Protein AF-A0A3B8SV48-F1 (afdb_monomer_lite)

Foldseek 3Di:
DDDDDDDDDDDDVVVVVVVVVVVVVVVVVCVVVVPPVCVVVVVVVVVVVVVVVVVVVLVVQADDPVQQLCLQQAFKWWKWKWKAWLVRDTQAIWTKTWDDDDPDIDIDTDGDDDDDDDPPDDPPPDDDDCLVVDSVSVCVQCVVFAFDWDDDSFKIKTWTFGADPNFTKIWIWIDGRYHTAKIWIDTNTIIIIMGIDPRD

Secondary structure (DSSP, 8-state):
------------HHHHHHHHHHHHHHHHHHHHHHS-HHHHHHHHHHHHHHHHHHHHHHHTTS--HHHHHHHHHHS-EEEEEEEEETT--EEEEEEEEEEEETTEEEEEEEPPS------TT--TT----GGGG-HHHHHHHTTTPPPEEEE-SS-EEEEEEEEETTEEEEEEEEE-SSSEEEEEEEESSEEEEEEEE---

pLDDT: mean 70.57, std 17.5, range [36.75, 96.25]

Sequence (200 aa):
MKILNDKKEKSSPKKFLIVYGIIILIALVFIVVIIPDDVFLLRYNKSAKILDNINKEKEKDFASYDDQKKALLNNNYDYEYVLLDSMGTVSYTYDCEGTKKGDLETGTCTKPSSFSYTESSKDSSFKISTKYLDVREIFELIKEEEPEITTHQSSREYLYKTKIDDLDSDITIYTDKDNITRIDISNAYMTYILKYSNIS

Structure (mmCIF, N/CA/C/O backbone):
data_AF-A0A3B8SV48-F1
#
_entry.id   AF-A0A3B8SV48-F1
#
loop_
_atom_site.group_PDB
_atom_site.id
_atom_site.type_symbol
_atom_site.label_atom_id
_atom_site.label_alt_id
_atom_site.label_comp_id
_atom_site.label_asym_id
_atom_site.label_entity_id
_atom_site.label_seq_id
_atom_site.pdbx_PDB_ins_code
_atom_site.Cartn_x
_atom_site.Cartn_y
_atom_site.Cartn_z
_atom_site.occupancy
_atom_site.B_iso_or_equiv
_atom_site.auth_seq_id
_atom_site.auth_comp_id
_atom_site.auth_asym_id
_atom_site.auth_atom_id
_atom_site.pdbx_PDB_model_num
ATOM 1 N N . MET A 1 1 ? -12.530 54.482 96.917 1.00 46.69 1 MET A N 1
ATOM 2 C CA . MET A 1 1 ? -12.641 55.310 95.697 1.00 46.69 1 MET A CA 1
ATOM 3 C C . MET A 1 1 ? -11.350 55.160 94.898 1.00 46.69 1 MET A C 1
ATOM 5 O O . MET A 1 1 ? -10.320 55.652 95.336 1.00 46.69 1 MET A O 1
ATOM 9 N N . LYS A 1 2 ? -11.365 54.402 93.795 1.00 38.28 2 LYS A N 1
ATOM 10 C CA . LYS A 1 2 ? -10.300 54.397 92.780 1.00 38.28 2 LYS A CA 1
ATOM 11 C C . LYS A 1 2 ? -10.936 54.022 91.445 1.00 38.28 2 LYS A C 1
ATOM 13 O O . LYS A 1 2 ? -11.442 52.919 91.279 1.00 38.28 2 LYS A O 1
ATOM 18 N N . ILE A 1 3 ? -10.975 55.015 90.569 1.00 47.12 3 ILE A N 1
ATOM 19 C CA . ILE A 1 3 ? -11.440 54.954 89.187 1.00 47.12 3 ILE A CA 1
ATOM 20 C C . ILE A 1 3 ? -10.342 54.241 88.393 1.00 47.12 3 ILE A C 1
ATOM 22 O O . ILE A 1 3 ? -9.182 54.648 88.474 1.00 47.12 3 ILE A O 1
ATOM 26 N N . LEU A 1 4 ? -10.684 53.189 87.652 1.00 44.50 4 LEU A N 1
ATOM 27 C CA . LEU A 1 4 ? -9.778 52.570 86.688 1.00 44.50 4 LEU A CA 1
ATOM 28 C C . LEU A 1 4 ? -10.313 52.823 85.283 1.00 44.50 4 LEU A C 1
ATOM 30 O O . LEU A 1 4 ? -11.356 52.318 84.884 1.00 44.50 4 LEU A O 1
ATOM 34 N N . ASN A 1 5 ? -9.568 53.692 84.601 1.00 45.62 5 ASN A N 1
ATOM 35 C CA . ASN A 1 5 ? -9.680 54.067 83.202 1.00 45.62 5 ASN A CA 1
ATOM 36 C C . ASN A 1 5 ? -9.670 52.843 82.286 1.00 45.62 5 ASN A C 1
ATOM 38 O O . ASN A 1 5 ? -8.695 52.091 82.265 1.00 45.62 5 ASN A O 1
ATOM 42 N N . ASP A 1 6 ? -10.692 52.748 81.445 1.00 45.72 6 ASP A N 1
ATOM 43 C CA . ASP A 1 6 ? -10.737 51.813 80.331 1.00 45.72 6 ASP A CA 1
ATOM 44 C C . ASP A 1 6 ? -9.988 52.421 79.131 1.00 45.72 6 ASP A 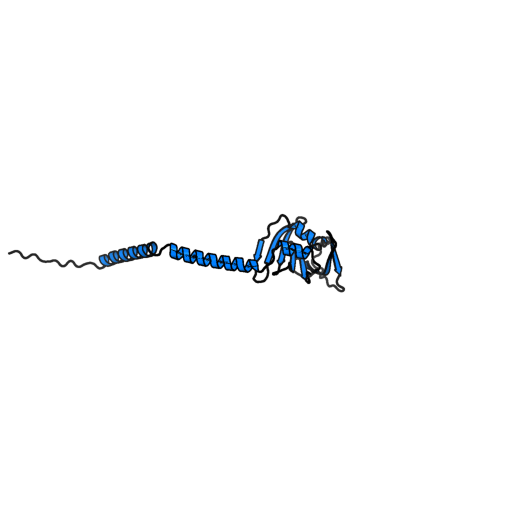C 1
ATOM 46 O O . ASP A 1 6 ? -10.429 53.390 78.501 1.00 45.72 6 ASP A O 1
ATOM 50 N N . LYS A 1 7 ? -8.795 51.895 78.836 1.00 43.84 7 LYS A N 1
ATOM 51 C CA . LYS A 1 7 ? -8.041 52.231 77.621 1.00 43.84 7 LYS A CA 1
ATOM 52 C C . LYS A 1 7 ? -8.641 51.445 76.454 1.00 43.84 7 LYS A C 1
ATOM 54 O O . LYS A 1 7 ? -8.353 50.265 76.292 1.00 43.84 7 LYS A O 1
ATOM 59 N N . LYS A 1 8 ? -9.408 52.117 75.589 1.00 47.84 8 LYS A N 1
ATOM 60 C CA . LYS A 1 8 ? -9.788 51.576 74.273 1.00 47.84 8 LYS A CA 1
ATOM 61 C C . LYS A 1 8 ? -8.538 51.343 73.420 1.00 47.84 8 LYS A C 1
ATOM 63 O O . LYS A 1 8 ? -7.906 52.288 72.948 1.00 47.84 8 LYS A O 1
ATOM 68 N N . GLU A 1 9 ? -8.202 50.076 73.216 1.00 51.34 9 GLU A N 1
ATOM 69 C CA . GLU A 1 9 ? -7.110 49.638 72.356 1.00 51.34 9 GLU A CA 1
ATOM 70 C C . GLU A 1 9 ? -7.505 49.813 70.878 1.00 51.34 9 GLU A C 1
ATOM 72 O O . GLU A 1 9 ? -8.444 49.202 70.365 1.00 51.34 9 GLU A O 1
ATOM 77 N N . LYS A 1 10 ? -6.806 50.717 70.187 1.00 49.75 10 LYS A N 1
ATOM 78 C CA . LYS A 1 10 ? -6.993 51.017 68.763 1.00 49.75 10 LYS A CA 1
ATOM 79 C C . LYS A 1 10 ? -6.451 49.836 67.944 1.00 49.75 10 LYS A C 1
ATOM 81 O O . LYS A 1 10 ? -5.244 49.717 67.742 1.00 49.75 10 LYS A O 1
ATOM 86 N N . SER A 1 11 ? -7.335 48.943 67.499 1.00 52.81 11 SER A N 1
ATOM 87 C CA . SER A 1 11 ? -6.969 47.800 66.653 1.00 52.81 11 SER A CA 1
ATOM 88 C C . SER A 1 11 ? -6.396 48.271 65.306 1.00 52.81 11 SER A C 1
ATOM 90 O O . SER A 1 11 ? -7.027 49.032 64.576 1.00 52.81 11 SER A O 1
ATOM 92 N N . SER A 1 12 ? -5.166 47.847 65.002 1.00 56.75 12 SER A N 1
ATOM 93 C CA . SER A 1 12 ? -4.405 48.232 63.806 1.00 56.75 12 SER A CA 1
ATOM 94 C C . SER A 1 12 ? -4.875 47.456 62.560 1.00 56.75 12 SER A C 1
ATOM 96 O O . SER A 1 12 ? -4.966 46.226 62.622 1.00 56.75 12 SER A O 1
ATOM 98 N N . PRO A 1 13 ? -5.090 48.117 61.403 1.00 59.97 13 PRO A N 1
ATOM 99 C CA . PRO A 1 13 ? -5.620 47.506 60.173 1.00 59.97 13 PRO A CA 1
ATOM 100 C C . PRO A 1 13 ? -4.765 46.350 59.625 1.00 59.97 13 PRO A C 1
ATOM 102 O O . PRO A 1 13 ? -5.273 45.477 58.924 1.00 59.97 13 PRO A O 1
ATOM 105 N N . LYS A 1 14 ? -3.479 46.279 60.000 1.00 60.78 14 LYS A N 1
ATOM 106 C CA . LYS A 1 14 ? -2.586 45.169 59.628 1.00 60.78 14 LYS A CA 1
ATOM 107 C C . LYS A 1 14 ? -2.987 43.837 60.270 1.00 60.78 14 LYS A C 1
ATOM 109 O O . LYS A 1 14 ? -2.795 42.795 59.654 1.00 60.78 14 LYS A O 1
ATOM 114 N N . LYS A 1 15 ? -3.570 43.854 61.478 1.00 62.19 15 LYS A N 1
ATOM 115 C CA . LYS A 1 15 ? -4.035 42.629 62.153 1.00 62.19 15 LYS A CA 1
ATOM 116 C C . LYS A 1 15 ? -5.238 42.016 61.430 1.00 62.19 15 LYS A C 1
ATOM 118 O O . LYS A 1 15 ? -5.323 40.798 61.330 1.00 62.19 15 LYS A O 1
ATOM 123 N N . PHE A 1 16 ? -6.116 42.846 60.863 1.00 64.06 16 PHE A N 1
ATOM 124 C CA . PHE A 1 16 ? -7.267 42.370 60.095 1.00 64.06 16 PHE A CA 1
ATOM 125 C C . PHE A 1 16 ? -6.850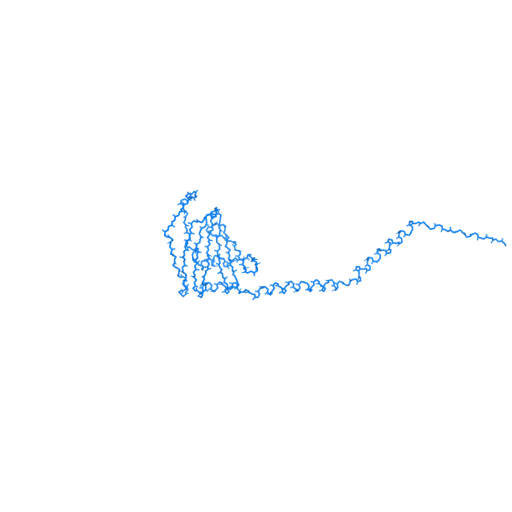 41.717 58.773 1.00 64.06 16 PHE A C 1
ATOM 127 O O . PHE A 1 16 ? -7.345 40.641 58.464 1.00 64.06 16 PHE A O 1
ATOM 134 N N . LEU A 1 17 ? -5.891 42.291 58.038 1.00 72.75 17 LEU A N 1
ATOM 135 C CA . LEU A 1 17 ? -5.387 41.701 56.787 1.00 72.75 17 LEU A CA 1
ATOM 136 C C . LEU A 1 17 ? -4.809 40.292 56.976 1.00 72.75 17 LEU A C 1
ATOM 138 O O . LEU A 1 17 ? -5.075 39.408 56.167 1.00 72.75 17 LEU A O 1
ATOM 142 N N . ILE A 1 18 ? -4.061 40.070 58.060 1.00 76.44 18 ILE A N 1
ATOM 143 C CA . ILE A 1 18 ? -3.476 38.757 58.366 1.00 76.44 18 ILE A CA 1
ATOM 144 C C . ILE A 1 18 ? -4.576 37.740 58.690 1.00 76.44 18 ILE A C 1
ATOM 146 O O . ILE A 1 18 ? -4.556 36.626 58.175 1.00 76.44 18 ILE A O 1
ATOM 150 N N . VAL A 1 19 ? -5.570 38.134 59.492 1.00 81.12 19 VAL A N 1
ATOM 151 C CA . VAL A 1 19 ? -6.693 37.259 59.858 1.00 81.12 19 VAL A CA 1
ATOM 152 C C . VAL A 1 19 ? -7.530 36.894 58.629 1.00 81.12 19 VAL A C 1
ATOM 154 O O . VAL A 1 19 ? -7.822 35.720 58.422 1.00 81.12 19 VAL A O 1
ATOM 157 N N . TYR A 1 20 ? -7.855 37.862 57.768 1.00 79.56 20 TYR A N 1
ATOM 158 C CA . TYR A 1 20 ? -8.585 37.591 56.526 1.00 79.56 20 TYR A CA 1
ATOM 159 C C . TYR A 1 20 ? -7.780 36.731 55.545 1.00 79.56 20 TYR A C 1
ATOM 161 O O . TYR A 1 20 ? -8.351 35.842 54.919 1.00 79.56 20 TYR A O 1
ATOM 169 N N . GLY A 1 21 ? -6.461 36.930 55.453 1.00 81.25 21 GLY A N 1
ATOM 170 C CA . GLY A 1 21 ? -5.587 36.080 54.642 1.00 81.25 21 GLY A CA 1
ATOM 171 C C . GLY A 1 21 ? -5.606 34.619 55.095 1.00 81.25 21 GLY A C 1
ATOM 172 O O . GLY A 1 21 ? -5.723 33.720 54.265 1.00 81.25 21 GLY A O 1
ATOM 173 N N . ILE A 1 22 ? -5.579 34.379 56.410 1.00 84.69 22 ILE A N 1
ATOM 174 C CA . ILE A 1 22 ? -5.681 33.028 56.981 1.00 84.69 22 ILE A CA 1
ATOM 175 C C . ILE A 1 22 ? -7.056 32.411 56.688 1.00 84.69 22 ILE A C 1
ATOM 177 O O . ILE A 1 22 ? -7.131 31.247 56.304 1.00 84.69 22 ILE A O 1
ATOM 181 N N . ILE A 1 23 ? -8.142 33.181 56.805 1.00 86.06 23 ILE A N 1
ATOM 182 C CA . ILE A 1 23 ? -9.500 32.692 56.510 1.00 86.06 23 ILE A CA 1
ATOM 183 C C . ILE A 1 23 ? -9.640 32.292 55.033 1.00 86.06 23 ILE A C 1
ATOM 185 O O . ILE A 1 23 ? -10.183 31.228 54.741 1.00 86.06 23 ILE A O 1
ATOM 189 N N . ILE A 1 24 ? -9.120 33.101 54.105 1.00 85.62 24 ILE A N 1
ATOM 190 C CA . ILE A 1 24 ? -9.149 32.798 52.664 1.00 85.62 24 ILE A CA 1
ATOM 191 C C . ILE A 1 24 ? -8.330 31.541 52.356 1.00 85.62 24 ILE A C 1
ATOM 193 O O . ILE A 1 24 ? -8.778 30.692 51.588 1.00 85.62 24 ILE A O 1
ATOM 197 N N . LEU A 1 25 ? -7.159 31.390 52.982 1.00 84.44 25 LEU A N 1
ATOM 198 C CA . LEU A 1 25 ? -6.321 30.202 52.824 1.00 84.44 25 LEU A CA 1
ATOM 199 C C . LEU A 1 25 ? -7.056 28.935 53.287 1.00 84.44 25 LEU A C 1
ATOM 201 O O . LEU A 1 25 ? -7.077 27.939 52.569 1.00 84.44 25 LEU A O 1
ATOM 205 N N . ILE A 1 26 ? -7.703 28.984 54.455 1.00 85.62 26 ILE A N 1
ATOM 206 C CA . ILE A 1 26 ? -8.482 27.857 54.986 1.00 85.62 26 ILE A CA 1
ATOM 207 C C . ILE A 1 26 ? -9.655 27.532 54.056 1.00 85.62 26 ILE A C 1
ATOM 209 O O . ILE A 1 26 ? -9.882 26.363 53.758 1.00 85.62 26 ILE A O 1
ATOM 213 N N . ALA A 1 27 ? -10.364 28.544 53.548 1.00 84.19 27 ALA A N 1
ATOM 214 C CA . ALA A 1 27 ? -11.463 28.343 52.606 1.00 84.19 27 ALA A CA 1
ATOM 215 C C . ALA A 1 27 ? -10.996 27.682 51.297 1.00 84.19 27 ALA A C 1
ATOM 217 O O . ALA A 1 27 ? -11.663 26.777 50.804 1.00 84.19 27 ALA A O 1
ATOM 218 N N . LEU A 1 28 ? -9.837 28.076 50.759 1.00 82.06 28 LEU A N 1
ATOM 219 C CA . LEU A 1 28 ? -9.258 27.463 49.559 1.00 82.06 28 LEU A CA 1
ATOM 220 C C . LEU A 1 28 ? -8.876 25.997 49.786 1.00 82.06 28 LEU A C 1
ATOM 222 O O . LEU A 1 28 ? -9.209 25.153 48.958 1.00 82.06 28 LEU A O 1
ATOM 226 N N . VAL A 1 29 ? -8.240 25.679 50.919 1.00 80.00 29 VAL A N 1
ATOM 227 C CA . VAL A 1 29 ? -7.928 24.287 51.287 1.00 80.00 29 VAL A CA 1
ATOM 228 C C . VAL A 1 29 ? -9.215 23.472 51.428 1.00 80.00 29 VAL A C 1
ATOM 230 O O . VAL A 1 29 ? -9.288 22.350 50.939 1.00 80.00 29 VAL A O 1
ATOM 233 N N . PHE A 1 30 ? -10.260 24.050 52.021 1.00 78.19 30 PHE A N 1
ATOM 234 C CA . PHE A 1 30 ? -11.557 23.394 52.164 1.00 78.19 30 PHE A CA 1
ATOM 235 C C . PHE A 1 30 ? -12.218 23.120 50.806 1.00 78.19 30 PHE A C 1
ATOM 237 O O . PHE A 1 30 ? -12.749 22.037 50.606 1.00 78.19 30 PHE A O 1
ATOM 244 N N . ILE A 1 31 ? -12.140 24.047 49.844 1.00 75.44 31 ILE A N 1
ATOM 245 C CA . ILE A 1 31 ? -12.663 23.845 48.481 1.00 75.44 31 ILE A CA 1
ATOM 246 C C . ILE A 1 31 ? -11.928 22.699 47.773 1.00 75.44 31 ILE A C 1
ATOM 248 O O . ILE A 1 31 ? -12.576 21.852 47.166 1.00 75.44 31 ILE A O 1
ATOM 252 N N . VAL A 1 32 ? -10.597 22.645 47.877 1.00 70.94 32 VAL A N 1
ATOM 253 C CA . VAL A 1 32 ? -9.790 21.584 47.248 1.00 70.94 32 VAL A CA 1
ATOM 254 C C . VAL A 1 32 ? -10.056 20.215 47.882 1.00 70.94 32 VAL A C 1
ATOM 256 O O . VAL A 1 32 ? -10.072 19.221 47.172 1.00 70.94 32 VAL A O 1
ATOM 259 N N . VAL A 1 33 ? -10.296 20.156 49.196 1.00 67.31 33 VAL A N 1
ATOM 260 C CA . VAL A 1 33 ? -10.522 18.891 49.920 1.00 67.31 33 VAL A CA 1
ATOM 261 C C . VAL A 1 33 ? -11.982 18.417 49.851 1.00 67.31 33 VAL A C 1
ATOM 263 O O . VAL A 1 33 ? -12.234 17.217 49.921 1.00 67.31 33 VAL A O 1
ATOM 266 N N . ILE A 1 34 ? -12.957 19.328 49.735 1.00 64.88 34 ILE A N 1
ATOM 267 C CA . ILE A 1 34 ? -14.392 18.985 49.743 1.00 64.88 34 ILE A CA 1
ATOM 268 C C . ILE A 1 34 ? -14.972 18.761 48.359 1.00 64.88 34 ILE A C 1
ATOM 270 O O . ILE A 1 34 ? -15.958 18.031 48.255 1.00 64.88 34 ILE A O 1
ATOM 274 N N . ILE A 1 35 ? -14.406 19.345 47.298 1.00 62.50 35 ILE A N 1
ATOM 275 C CA . ILE A 1 35 ? -14.763 18.894 45.953 1.00 62.50 35 ILE A CA 1
ATOM 276 C C . ILE A 1 35 ? -14.271 17.448 45.864 1.00 62.50 35 ILE A C 1
ATOM 278 O O . ILE A 1 35 ? -13.062 17.236 45.860 1.00 62.50 35 ILE A O 1
ATOM 282 N N . PRO A 1 36 ? -15.168 16.446 45.841 1.00 55.69 36 PRO A N 1
ATOM 283 C CA . PRO A 1 36 ? -14.732 15.067 45.881 1.00 55.69 36 PRO A CA 1
ATOM 284 C C . PRO A 1 36 ? -13.972 14.808 44.588 1.00 55.69 36 PRO A C 1
ATOM 286 O O . PRO A 1 36 ? -14.515 15.063 43.505 1.00 55.69 36 PRO A O 1
ATOM 289 N N . ASP A 1 37 ? -12.752 14.284 44.694 1.00 55.31 37 ASP A N 1
ATOM 290 C CA . ASP A 1 37 ? -11.984 13.788 43.548 1.00 55.31 37 ASP A CA 1
ATOM 291 C C . ASP A 1 37 ? -12.855 12.885 42.661 1.00 55.31 37 ASP A C 1
ATOM 293 O O . ASP A 1 37 ? -12.764 12.935 41.436 1.00 55.31 37 ASP A O 1
ATOM 297 N N . ASP A 1 38 ? -13.805 12.165 43.266 1.00 54.94 38 ASP A N 1
ATOM 298 C CA . ASP A 1 38 ? -14.809 11.346 42.592 1.00 54.94 38 ASP A CA 1
ATOM 299 C C . ASP A 1 38 ? -15.613 12.104 41.530 1.00 54.94 38 ASP A C 1
ATOM 301 O O . ASP A 1 38 ? -15.901 11.540 40.482 1.00 54.94 38 ASP A O 1
ATOM 305 N N . VAL A 1 39 ? -15.971 13.376 41.737 1.00 59.66 39 VAL A N 1
ATOM 306 C CA . VAL A 1 39 ? -16.779 14.150 40.774 1.00 59.66 39 VAL A CA 1
ATOM 307 C C . VAL A 1 39 ? -15.949 14.558 39.556 1.00 59.66 39 VAL A C 1
ATOM 309 O O . VAL A 1 39 ? -16.455 14.533 38.429 1.00 59.66 39 VAL A O 1
ATOM 312 N N . PHE A 1 40 ? -14.676 14.904 39.760 1.00 57.03 40 PHE A N 1
ATOM 313 C CA . PHE A 1 40 ? -13.743 15.191 38.669 1.00 57.03 40 PHE A CA 1
ATOM 314 C C . PHE A 1 40 ? -13.338 13.907 37.932 1.00 57.03 40 PHE A C 1
ATOM 316 O O . PHE A 1 40 ? -13.399 13.877 36.703 1.00 57.03 40 PHE A O 1
ATOM 323 N N . LEU A 1 41 ? -13.039 12.824 38.655 1.00 55.66 41 LEU A N 1
ATOM 324 C CA . LEU A 1 41 ? -12.703 11.510 38.099 1.00 55.66 41 LEU A CA 1
ATOM 325 C C . LEU A 1 41 ? -13.882 10.869 37.360 1.00 55.66 41 LEU A C 1
ATOM 327 O O . LEU A 1 41 ? -13.686 10.313 36.284 1.00 55.66 41 LEU A O 1
ATOM 331 N N . LEU A 1 42 ? -15.120 10.984 37.856 1.00 56.75 42 LEU A N 1
ATOM 332 C CA . LEU A 1 42 ? -16.317 10.512 37.146 1.00 56.75 42 LEU A CA 1
ATOM 333 C C . LEU A 1 42 ? -16.542 11.280 35.849 1.00 56.75 42 LEU A C 1
ATOM 335 O O . LEU A 1 42 ? -16.879 10.671 34.835 1.00 56.75 42 LEU A O 1
ATOM 339 N N . ARG A 1 43 ? -16.359 12.606 35.857 1.00 55.91 43 ARG A N 1
ATOM 340 C CA . ARG A 1 43 ? -16.476 13.416 34.636 1.00 55.91 43 ARG A CA 1
ATOM 341 C C . ARG A 1 43 ? -15.364 13.088 33.648 1.00 55.91 43 ARG A C 1
ATOM 343 O O . ARG A 1 43 ? -15.661 12.919 32.471 1.00 55.91 43 ARG A O 1
ATOM 350 N N . TYR A 1 44 ? -14.129 12.928 34.116 1.00 56.69 44 TYR A N 1
ATOM 351 C CA . TYR A 1 44 ? -12.996 12.554 33.274 1.00 56.69 44 TYR A CA 1
ATOM 352 C C . TYR A 1 44 ? -13.174 11.153 32.675 1.00 56.69 44 TYR A C 1
ATOM 354 O O . TYR A 1 44 ? -13.108 10.998 31.461 1.00 56.69 44 TYR A O 1
ATOM 362 N N . ASN A 1 45 ? -13.534 10.155 33.488 1.00 55.91 45 ASN A N 1
ATOM 363 C CA . ASN A 1 45 ? -13.795 8.789 33.028 1.00 55.91 45 ASN A CA 1
ATOM 364 C C . ASN A 1 45 ? -14.996 8.706 32.082 1.00 55.91 45 ASN A C 1
ATOM 366 O O . ASN A 1 45 ? -14.991 7.900 31.155 1.00 55.91 45 ASN A O 1
ATOM 370 N N . LYS A 1 46 ? -16.033 9.526 32.287 1.00 56.50 46 LYS A N 1
ATOM 371 C CA . LYS A 1 46 ? -17.184 9.582 31.380 1.00 56.50 46 LYS A CA 1
ATOM 372 C C . LYS A 1 46 ? -16.798 10.211 30.040 1.00 56.50 46 LYS A C 1
ATOM 374 O O . LYS A 1 46 ? -17.169 9.663 29.010 1.00 56.50 46 LYS A O 1
ATOM 379 N N . SER A 1 47 ? -16.020 11.293 30.041 1.00 57.31 47 SER A N 1
ATOM 380 C CA . SER A 1 47 ? -15.510 11.925 28.817 1.00 57.31 47 SER A CA 1
ATOM 381 C C . SER A 1 47 ? -14.521 11.029 28.064 1.00 57.31 47 SER A C 1
ATOM 383 O O . SER A 1 47 ? -14.629 10.908 26.848 1.00 57.31 47 SER A O 1
ATOM 385 N N . ALA A 1 48 ? -13.622 10.339 28.772 1.00 55.91 48 ALA A N 1
ATOM 386 C CA . ALA A 1 48 ? -12.697 9.369 28.188 1.00 55.91 48 ALA A CA 1
ATOM 387 C C . ALA A 1 48 ? -13.444 8.175 27.573 1.00 55.91 48 ALA A C 1
ATOM 389 O O . ALA A 1 48 ? -13.188 7.819 26.431 1.00 55.91 48 ALA A O 1
ATOM 390 N N . LYS A 1 49 ? -14.458 7.629 28.266 1.00 56.38 49 LYS A N 1
ATOM 391 C CA . LYS A 1 49 ? -15.327 6.574 27.711 1.00 56.38 49 LYS A CA 1
ATOM 392 C C . LYS A 1 49 ? -16.130 7.028 26.492 1.00 56.38 49 LYS A C 1
ATOM 394 O O . LYS A 1 49 ? -16.389 6.214 25.614 1.00 56.38 49 LYS A O 1
ATOM 399 N N . ILE A 1 50 ? -16.553 8.292 26.436 1.00 60.41 50 ILE A N 1
ATOM 400 C CA . ILE A 1 50 ? -17.232 8.847 25.256 1.00 60.41 50 ILE A CA 1
ATOM 401 C C . ILE A 1 50 ? -16.252 8.935 24.081 1.00 60.41 50 ILE A C 1
ATOM 403 O O . ILE A 1 50 ? -16.615 8.542 22.978 1.00 60.41 50 ILE A O 1
ATOM 407 N N . LEU A 1 51 ? -15.014 9.381 24.312 1.00 56.28 51 LEU A N 1
ATOM 408 C CA . LEU A 1 51 ? -13.980 9.454 23.276 1.00 56.28 51 LEU A CA 1
ATOM 409 C C . LEU A 1 51 ? -13.583 8.059 22.758 1.00 56.28 51 LEU A C 1
ATOM 411 O O . LEU A 1 51 ? -13.528 7.851 21.549 1.00 56.28 51 LEU A O 1
ATOM 415 N N . ASP A 1 52 ? -13.407 7.089 23.661 1.00 53.66 52 ASP A N 1
ATOM 416 C CA . ASP A 1 52 ? -13.144 5.686 23.319 1.00 53.66 52 ASP A CA 1
ATOM 417 C C . ASP A 1 52 ? -14.301 5.056 22.541 1.00 53.66 52 ASP A C 1
ATOM 419 O O . ASP A 1 52 ? -14.069 4.321 21.585 1.00 53.66 52 ASP A O 1
ATOM 423 N N . ASN A 1 53 ? -15.551 5.342 22.918 1.00 53.78 53 ASN A N 1
ATOM 424 C CA . ASN A 1 53 ? -16.710 4.845 22.180 1.00 53.78 53 ASN A CA 1
ATOM 425 C C . ASN A 1 53 ? -16.821 5.489 20.795 1.00 53.78 53 ASN A C 1
ATOM 427 O O . ASN A 1 53 ? -17.091 4.768 19.848 1.00 53.78 53 ASN A O 1
ATOM 431 N N . ILE A 1 54 ? -16.556 6.792 20.648 1.00 56.81 54 ILE A N 1
ATOM 432 C CA . ILE A 1 54 ? -16.540 7.463 19.336 1.00 56.81 54 ILE A CA 1
ATOM 433 C C . ILE A 1 54 ? -15.435 6.882 18.440 1.00 56.81 54 ILE A C 1
ATOM 435 O O . ILE A 1 54 ? -15.652 6.686 17.246 1.00 56.81 54 ILE A O 1
ATOM 439 N N . ASN A 1 55 ? -14.262 6.571 18.999 1.00 52.53 55 ASN A N 1
ATOM 440 C CA . ASN A 1 55 ? -13.170 5.954 18.244 1.00 52.53 55 ASN A CA 1
ATOM 441 C C . ASN A 1 55 ? -13.480 4.492 17.870 1.00 52.53 55 ASN A C 1
ATOM 443 O O . ASN A 1 55 ? -13.292 4.114 16.718 1.00 52.53 55 ASN A O 1
ATOM 447 N N . LYS A 1 56 ? -14.057 3.699 18.783 1.00 52.66 56 LYS A N 1
ATOM 448 C CA . LYS A 1 56 ? -14.505 2.320 18.501 1.00 52.66 56 LYS A CA 1
ATOM 449 C C . LYS A 1 56 ? -15.678 2.244 17.526 1.00 52.66 56 LYS A C 1
ATOM 451 O O . LYS A 1 56 ? -15.803 1.279 16.779 1.00 52.66 56 LYS A O 1
ATOM 456 N N . GLU A 1 57 ? -16.566 3.232 17.541 1.00 50.84 57 GLU A N 1
ATOM 457 C CA . GLU A 1 57 ? -17.698 3.309 16.617 1.00 50.84 57 GLU A CA 1
ATOM 458 C C . GLU A 1 57 ? -17.228 3.692 15.205 1.00 50.84 57 GLU A C 1
ATOM 460 O O . GLU A 1 57 ? -17.727 3.131 14.237 1.00 50.84 57 GLU A O 1
ATOM 465 N N . LYS A 1 58 ? -16.182 4.524 15.077 1.00 51.44 58 LYS A N 1
ATOM 466 C CA . LYS A 1 58 ? -15.489 4.757 13.795 1.00 51.44 58 LYS A CA 1
ATOM 467 C C . LYS A 1 58 ? -14.713 3.539 13.292 1.00 51.44 58 LYS A C 1
ATOM 469 O O . LYS A 1 58 ? -14.613 3.351 12.085 1.00 51.44 58 LYS A O 1
ATOM 474 N N . GLU A 1 59 ? -14.166 2.709 14.179 1.00 53.22 59 GLU A N 1
ATOM 475 C CA . GLU A 1 59 ? -13.498 1.468 13.770 1.00 53.22 59 GLU A CA 1
ATOM 476 C C . GLU A 1 59 ? -14.458 0.431 13.180 1.00 53.22 59 GLU A C 1
ATOM 478 O O . GLU A 1 59 ? -14.058 -0.290 12.269 1.00 53.22 59 GLU A O 1
ATOM 483 N N . LYS A 1 60 ? -15.714 0.387 13.651 1.00 55.50 60 LYS A N 1
ATOM 484 C CA . LYS A 1 60 ? -16.745 -0.562 13.190 1.00 55.50 60 LYS A CA 1
ATOM 485 C C . LYS A 1 60 ? -17.171 -0.395 11.730 1.00 55.50 60 LYS A C 1
ATOM 487 O O . LYS A 1 60 ? -17.754 -1.322 11.180 1.00 55.50 60 LYS A O 1
ATOM 492 N N . ASP A 1 61 ? -16.913 0.766 11.140 1.00 69.88 61 ASP A N 1
ATOM 493 C CA . ASP A 1 61 ? -17.371 1.126 9.794 1.00 69.88 61 ASP A CA 1
ATOM 494 C C . ASP A 1 61 ? -16.418 0.677 8.676 1.00 69.88 61 ASP A C 1
ATOM 496 O O . ASP A 1 61 ? -16.730 0.871 7.503 1.00 69.88 61 ASP A O 1
ATOM 500 N N . PHE A 1 62 ? -15.262 0.110 9.025 1.00 81.62 62 PHE A N 1
ATOM 501 C CA . PHE A 1 62 ? -14.267 -0.363 8.068 1.00 81.62 62 PHE A CA 1
ATOM 502 C C . PHE A 1 62 ? -14.062 -1.867 8.226 1.00 81.62 62 PHE A C 1
ATOM 504 O O . PHE A 1 62 ? -13.930 -2.370 9.347 1.00 81.62 62 PHE A O 1
ATOM 511 N N . ALA A 1 63 ? -13.951 -2.568 7.101 1.00 87.25 63 ALA A N 1
ATOM 512 C CA . ALA A 1 63 ? -13.477 -3.939 7.058 1.00 87.25 63 ALA A CA 1
ATOM 513 C C . ALA A 1 63 ? -12.094 -4.067 7.724 1.00 87.25 63 ALA A C 1
ATOM 515 O O . ALA A 1 63 ? -11.326 -3.103 7.844 1.00 87.25 63 ALA A O 1
ATOM 516 N N . SER A 1 64 ? -11.773 -5.276 8.189 1.00 90.25 64 SER A N 1
ATOM 517 C CA . SER A 1 64 ? -10.435 -5.537 8.707 1.00 90.25 64 SER A CA 1
ATOM 518 C C . SER A 1 64 ? -9.422 -5.448 7.565 1.00 90.25 64 SER A C 1
ATOM 520 O O . SER A 1 64 ? -9.705 -5.842 6.434 1.00 90.25 64 SER A O 1
ATOM 522 N N . TYR A 1 65 ? -8.225 -4.949 7.857 1.00 90.12 65 TYR A N 1
ATOM 523 C CA . TYR A 1 65 ? -7.191 -4.787 6.839 1.00 90.12 65 TYR A CA 1
ATOM 524 C C . TYR A 1 65 ? -6.789 -6.121 6.184 1.00 90.12 65 TYR A C 1
ATOM 526 O O . TYR A 1 65 ? -6.560 -6.183 4.979 1.00 90.12 65 TYR A O 1
ATOM 534 N N . ASP A 1 66 ? -6.789 -7.217 6.947 1.00 89.88 66 ASP A N 1
ATOM 535 C CA . ASP A 1 66 ? -6.542 -8.558 6.407 1.00 89.88 66 ASP A CA 1
ATOM 536 C C . ASP A 1 66 ? -7.651 -9.028 5.460 1.00 89.88 66 ASP A C 1
ATOM 538 O O . ASP A 1 66 ? -7.370 -9.712 4.473 1.00 89.88 66 ASP A O 1
ATOM 542 N N . ASP A 1 67 ? -8.907 -8.665 5.724 1.00 90.25 67 ASP A N 1
ATOM 543 C CA . ASP A 1 67 ? -10.010 -8.976 4.813 1.00 90.25 67 ASP A CA 1
ATOM 544 C C . ASP A 1 67 ? -9.912 -8.144 3.533 1.00 90.25 67 ASP A C 1
ATOM 546 O O . ASP A 1 67 ? -10.118 -8.683 2.448 1.00 90.25 67 ASP A O 1
ATOM 550 N N . GLN A 1 68 ? -9.496 -6.879 3.631 1.00 91.00 68 GLN A N 1
ATOM 551 C CA . GLN A 1 68 ? -9.246 -6.020 2.470 1.00 91.00 68 GLN A CA 1
ATOM 552 C C . GLN A 1 68 ? -8.085 -6.544 1.606 1.00 91.00 68 GLN A C 1
ATOM 554 O O . GLN A 1 68 ? -8.208 -6.593 0.381 1.00 91.00 68 GLN A O 1
ATOM 559 N N . LYS A 1 69 ? -6.989 -7.023 2.220 1.00 89.81 69 LYS A N 1
ATOM 560 C CA . LYS A 1 69 ? -5.903 -7.721 1.502 1.00 89.81 69 LYS A CA 1
ATOM 561 C C . LYS A 1 69 ? -6.421 -8.949 0.767 1.00 89.81 69 LYS A C 1
ATOM 563 O O . LYS A 1 69 ? -6.124 -9.144 -0.407 1.00 89.81 69 LYS A O 1
ATOM 568 N N . LYS A 1 70 ? -7.199 -9.792 1.454 1.00 86.38 70 LYS A N 1
ATOM 569 C CA . LYS A 1 70 ? -7.781 -10.996 0.849 1.00 86.38 70 LYS A CA 1
ATOM 570 C C . LYS A 1 70 ? -8.722 -10.647 -0.292 1.00 86.38 70 LYS A C 1
ATOM 572 O O . LYS A 1 70 ? -8.681 -11.349 -1.291 1.00 86.38 70 LYS A O 1
ATOM 577 N N . ALA A 1 71 ? -9.551 -9.613 -0.152 1.00 86.19 71 ALA A N 1
ATOM 578 C CA . ALA A 1 71 ? -10.444 -9.158 -1.211 1.00 86.19 71 ALA A CA 1
ATOM 579 C C . ALA A 1 71 ? -9.636 -8.786 -2.456 1.00 86.19 71 ALA A C 1
ATOM 581 O O . ALA A 1 71 ? -9.857 -9.379 -3.506 1.00 86.19 71 ALA A O 1
ATOM 582 N N . LEU A 1 72 ? -8.617 -7.932 -2.312 1.00 85.69 72 LEU A N 1
ATOM 583 C CA . LEU A 1 72 ? -7.745 -7.559 -3.426 1.00 85.69 72 LEU A CA 1
ATOM 584 C C . LEU A 1 72 ? -7.063 -8.781 -4.067 1.00 85.69 72 LEU A C 1
ATOM 586 O O . LEU A 1 72 ? -7.032 -8.896 -5.280 1.00 85.69 72 LEU A O 1
ATOM 590 N N . LEU A 1 73 ? -6.586 -9.743 -3.271 1.00 81.50 73 LEU A N 1
ATOM 591 C CA . LEU A 1 73 ? -5.925 -10.952 -3.782 1.00 81.50 73 LEU A CA 1
ATOM 592 C C . LEU A 1 73 ? -6.871 -12.010 -4.375 1.00 81.50 73 LEU A C 1
ATOM 594 O O . LEU A 1 73 ? -6.401 -12.928 -5.055 1.00 81.50 73 LEU A O 1
ATOM 598 N N . ASN A 1 74 ? -8.168 -11.963 -4.054 1.00 72.50 74 ASN A N 1
ATOM 599 C CA . ASN A 1 74 ? -9.150 -12.994 -4.412 1.00 72.50 74 ASN A CA 1
ATOM 600 C C . ASN A 1 74 ? -10.113 -12.581 -5.523 1.00 72.50 74 ASN A C 1
ATOM 602 O O . ASN A 1 74 ? -10.688 -13.471 -6.153 1.00 72.50 74 ASN A O 1
ATOM 606 N N . ASN A 1 75 ? -10.269 -11.282 -5.735 1.00 71.69 75 ASN A N 1
ATOM 607 C CA . ASN A 1 75 ? -11.243 -10.697 -6.641 1.00 71.69 75 ASN A CA 1
ATOM 608 C C . ASN A 1 75 ? -10.619 -10.351 -7.994 1.00 71.69 75 ASN A C 1
ATOM 610 O O . ASN A 1 75 ? -9.399 -10.388 -8.166 1.00 71.69 75 ASN A O 1
ATOM 614 N N . ASN A 1 76 ? -11.472 -10.015 -8.957 1.00 71.12 76 ASN A N 1
ATOM 615 C CA . ASN A 1 76 ? -11.022 -9.355 -10.178 1.00 71.12 76 ASN A CA 1
ATOM 616 C C . ASN A 1 76 ? -10.949 -7.852 -9.924 1.00 71.12 76 ASN A C 1
ATOM 618 O O . ASN A 1 76 ? -11.786 -7.306 -9.203 1.00 71.12 76 ASN A O 1
ATOM 622 N N . TYR A 1 77 ? -9.953 -7.192 -10.505 1.00 75.69 77 TYR A N 1
ATOM 623 C CA . TYR A 1 77 ? -9.759 -5.757 -10.349 1.00 75.69 77 TYR A CA 1
ATOM 624 C C . TYR A 1 77 ? -9.067 -5.163 -11.566 1.00 75.69 77 TYR A C 1
ATOM 626 O O . TYR A 1 77 ? -8.229 -5.796 -12.215 1.00 75.69 77 TYR A O 1
ATOM 634 N N . ASP A 1 78 ? -9.384 -3.899 -11.799 1.00 77.44 78 ASP A N 1
ATOM 635 C CA . ASP A 1 78 ? -8.683 -3.056 -12.752 1.00 77.44 78 ASP A CA 1
ATOM 636 C C . ASP A 1 78 ? -7.728 -2.165 -11.965 1.00 77.44 78 ASP A C 1
ATOM 638 O O . ASP A 1 78 ? -8.081 -1.667 -10.888 1.00 77.44 78 ASP A O 1
ATOM 642 N N . TYR A 1 79 ? -6.525 -1.935 -12.485 1.00 75.19 79 TYR A N 1
ATOM 643 C CA . TYR A 1 79 ? -5.592 -1.018 -11.851 1.00 75.19 79 TYR A CA 1
ATOM 644 C C . TYR A 1 79 ? -4.831 -0.138 -12.837 1.00 75.19 79 TYR A C 1
ATOM 646 O O . TYR A 1 79 ? -4.346 -0.579 -13.877 1.00 75.19 79 TYR A O 1
ATOM 654 N N . GLU A 1 80 ? -4.712 1.134 -12.468 1.00 79.62 80 GLU A N 1
ATOM 655 C CA . GLU A 1 80 ? -3.844 2.104 -13.124 1.00 79.62 80 GLU A CA 1
ATOM 656 C C . GLU A 1 80 ? -2.483 2.069 -12.422 1.00 79.62 80 GLU A C 1
ATOM 658 O O . GLU A 1 80 ? -2.389 2.347 -11.223 1.00 79.62 80 GLU A O 1
ATOM 663 N N . TYR A 1 81 ? -1.420 1.759 -13.158 1.00 77.44 81 TYR A N 1
ATOM 664 C CA . TYR A 1 81 ? -0.052 1.865 -12.657 1.00 77.44 81 TYR A CA 1
ATOM 665 C C . TYR A 1 81 ? 0.586 3.158 -13.156 1.00 77.44 81 TYR A C 1
ATOM 667 O O . TYR A 1 81 ? 0.726 3.359 -14.363 1.00 77.44 81 TYR A O 1
ATOM 675 N N . VAL A 1 82 ? 1.012 4.013 -12.229 1.00 79.50 82 VAL A N 1
ATOM 676 C CA . VAL A 1 82 ? 1.681 5.284 -12.500 1.00 79.50 82 VAL A CA 1
ATOM 677 C C . VAL A 1 82 ? 3.093 5.266 -11.924 1.00 79.50 82 VAL A C 1
ATOM 679 O O . VAL A 1 82 ? 3.283 4.962 -10.753 1.00 79.50 82 VAL A O 1
ATOM 682 N N . LEU A 1 83 ? 4.089 5.632 -12.728 1.00 77.25 83 LEU A N 1
ATOM 683 C CA . LEU A 1 83 ? 5.460 5.853 -12.259 1.00 77.25 83 LEU A CA 1
ATOM 684 C C . LEU A 1 83 ? 5.786 7.344 -12.329 1.00 77.25 83 LEU A C 1
ATOM 686 O O . LEU A 1 83 ? 5.695 7.950 -13.399 1.00 77.25 83 LEU A O 1
ATOM 690 N N . LEU A 1 84 ? 6.174 7.916 -11.196 1.00 78.12 84 LEU A N 1
ATOM 691 C CA . LEU A 1 84 ? 6.622 9.297 -11.043 1.00 78.12 84 LEU A CA 1
ATOM 692 C C . LEU A 1 84 ? 8.137 9.328 -10.849 1.00 78.12 84 LEU A C 1
ATOM 694 O O . LEU A 1 84 ? 8.670 8.507 -10.107 1.00 78.12 84 LEU A O 1
ATOM 698 N N . ASP A 1 85 ? 8.824 10.282 -11.472 1.00 72.88 85 ASP A N 1
ATOM 699 C CA . ASP A 1 85 ? 10.230 10.551 -11.151 1.00 72.88 85 ASP A CA 1
ATOM 700 C C . ASP A 1 85 ? 10.382 11.264 -9.790 1.00 72.88 85 ASP A C 1
ATOM 702 O O . ASP A 1 85 ? 9.398 11.609 -9.131 1.00 72.88 85 ASP A O 1
ATOM 706 N N . SER A 1 86 ? 11.621 11.525 -9.367 1.00 69.56 86 SER A N 1
ATOM 707 C CA . SER A 1 86 ? 11.924 12.232 -8.112 1.00 69.56 86 SER A CA 1
ATOM 708 C C . SER A 1 86 ? 11.378 13.664 -8.045 1.00 69.56 86 SER A C 1
ATOM 710 O O . SER A 1 86 ? 11.325 14.249 -6.965 1.00 69.56 86 SER A O 1
ATOM 712 N N . MET A 1 87 ? 10.967 14.242 -9.178 1.00 70.94 87 MET A N 1
ATOM 713 C CA . MET A 1 87 ? 10.338 15.560 -9.257 1.00 70.94 87 MET A CA 1
ATOM 714 C C . MET A 1 87 ? 8.803 15.481 -9.237 1.00 70.94 87 MET A C 1
ATOM 716 O O . MET A 1 87 ? 8.143 16.519 -9.266 1.00 70.94 87 MET A O 1
ATOM 720 N N . GLY A 1 88 ? 8.225 14.275 -9.178 1.00 63.50 88 GLY A N 1
ATOM 721 C CA . GLY A 1 88 ? 6.782 14.047 -9.231 1.00 63.50 88 GLY A CA 1
ATOM 722 C C . GLY A 1 88 ? 6.194 14.143 -10.641 1.00 63.50 88 GLY A C 1
ATOM 723 O O . GLY A 1 88 ? 4.973 14.207 -10.792 1.00 63.50 88 GLY A O 1
ATOM 724 N N . THR A 1 89 ? 7.030 14.165 -11.682 1.00 70.62 89 THR A N 1
ATOM 725 C CA . THR A 1 89 ? 6.572 14.215 -13.073 1.00 70.62 89 THR A CA 1
ATOM 726 C C . THR A 1 89 ? 6.143 12.820 -13.512 1.00 70.62 89 THR A C 1
ATOM 728 O O . THR A 1 89 ? 6.908 11.855 -13.405 1.00 70.62 89 THR A O 1
ATOM 731 N N . VAL A 1 90 ? 4.911 12.704 -14.022 1.00 62.06 90 VAL A N 1
ATOM 732 C CA . VAL A 1 90 ? 4.373 11.432 -14.520 1.00 62.06 90 VAL A CA 1
ATOM 733 C C . VAL A 1 90 ? 5.225 10.944 -15.680 1.00 62.06 90 VAL A C 1
ATOM 735 O O . VAL A 1 90 ? 5.288 11.573 -16.734 1.00 62.06 90 VAL A O 1
ATOM 738 N N . SER A 1 91 ? 5.871 9.805 -15.473 1.00 62.12 91 SER A N 1
ATOM 739 C CA . SER A 1 91 ? 6.740 9.182 -16.461 1.00 62.12 91 SER A CA 1
ATOM 740 C C . SER A 1 91 ? 6.021 8.069 -17.226 1.00 62.12 91 SER A C 1
ATOM 742 O O . SER A 1 91 ? 6.283 7.891 -18.415 1.00 62.12 91 SER A O 1
ATOM 744 N N . TYR A 1 92 ? 5.098 7.336 -16.588 1.00 64.75 92 TYR A N 1
ATOM 745 C CA . TYR A 1 92 ? 4.368 6.228 -17.218 1.00 64.75 92 TYR A CA 1
ATOM 746 C C . TYR A 1 92 ? 2.986 6.032 -16.594 1.00 64.75 92 TYR A C 1
ATOM 748 O O . TYR A 1 92 ? 2.892 6.079 -15.374 1.00 64.75 92 TYR A O 1
ATOM 756 N N . THR A 1 93 ? 1.971 5.734 -17.411 1.00 66.00 93 THR A N 1
ATOM 757 C CA . THR A 1 93 ? 0.659 5.229 -16.974 1.00 66.00 93 THR A CA 1
ATOM 758 C C . THR A 1 93 ? 0.342 3.958 -17.761 1.00 66.00 93 THR A C 1
ATOM 760 O O . THR A 1 93 ? 0.444 3.970 -18.989 1.00 66.00 93 THR A O 1
ATOM 763 N N . TYR A 1 94 ? 0.008 2.866 -17.080 1.00 65.56 94 TYR A N 1
ATOM 764 C CA . TYR A 1 94 ? -0.453 1.618 -17.690 1.00 65.56 94 TYR A CA 1
ATOM 765 C C . TYR A 1 94 ? -1.841 1.292 -17.154 1.00 65.56 94 TYR A C 1
ATOM 767 O O . TYR A 1 94 ? -2.051 1.365 -15.945 1.00 65.56 94 TYR A O 1
ATOM 775 N N . ASP A 1 95 ? -2.736 0.884 -18.048 1.00 65.56 95 ASP A N 1
ATOM 776 C CA . ASP A 1 95 ? -4.024 0.311 -17.670 1.00 65.56 95 ASP A CA 1
ATOM 777 C C . ASP A 1 95 ? -3.862 -1.206 -17.633 1.00 65.56 95 ASP A C 1
ATOM 779 O O . ASP A 1 95 ? -3.482 -1.828 -18.635 1.00 65.56 95 ASP A O 1
ATOM 783 N N . CYS A 1 96 ? -4.085 -1.791 -16.465 1.00 66.56 96 CYS A N 1
ATOM 784 C CA . CYS A 1 96 ? -3.875 -3.202 -16.216 1.00 66.56 96 CYS A CA 1
ATOM 785 C C . CYS A 1 96 ? -5.164 -3.856 -15.715 1.00 66.56 96 CYS A C 1
ATOM 787 O O . CYS A 1 96 ? -5.886 -3.293 -14.897 1.00 66.56 96 CYS A O 1
ATOM 789 N N . GLU A 1 97 ? -5.425 -5.071 -16.184 1.00 61.25 97 GLU A N 1
ATOM 790 C CA . GLU A 1 97 ? -6.501 -5.928 -15.683 1.00 61.25 97 GLU A CA 1
ATOM 791 C C . GLU A 1 97 ? -5.865 -7.123 -14.974 1.00 61.25 97 GLU A C 1
ATOM 793 O O . GLU A 1 97 ? -5.003 -7.788 -15.556 1.00 61.25 97 GLU A O 1
ATOM 798 N N . GLY A 1 98 ? -6.265 -7.386 -13.729 1.00 61.28 98 GLY A N 1
ATOM 799 C CA . GLY A 1 98 ? -5.817 -8.527 -12.933 1.00 61.28 98 GLY A CA 1
ATOM 800 C C . GLY A 1 98 ? -6.909 -9.588 -12.814 1.00 61.28 98 GLY A C 1
ATOM 801 O O . GLY A 1 98 ? -8.065 -9.285 -12.524 1.00 61.28 98 GLY A O 1
ATOM 802 N N . THR A 1 99 ? -6.566 -10.861 -13.023 1.00 54.47 99 THR A N 1
ATOM 803 C CA . THR A 1 99 ? -7.470 -11.987 -12.737 1.00 54.47 99 THR A CA 1
ATOM 804 C C . THR A 1 99 ? -6.744 -13.059 -11.940 1.00 54.47 99 THR A C 1
ATOM 806 O O . THR A 1 99 ? -5.632 -13.477 -12.282 1.00 54.47 99 THR A O 1
ATOM 809 N N . LYS A 1 100 ? -7.394 -13.563 -10.889 1.00 54.16 100 LYS A N 1
ATOM 810 C CA . LYS A 1 100 ? -6.885 -14.699 -10.121 1.00 54.16 100 LYS A CA 1
ATOM 811 C C . LYS A 1 100 ? -7.062 -16.005 -10.896 1.00 54.16 100 LYS A C 1
ATOM 813 O O . LYS A 1 100 ? -8.174 -16.371 -11.275 1.00 54.16 100 LYS A O 1
ATOM 818 N N . LYS A 1 101 ? -5.984 -16.786 -11.029 1.00 48.53 101 LYS A N 1
ATOM 819 C CA . LYS A 1 101 ? -6.039 -18.164 -11.537 1.00 48.53 101 LYS A CA 1
ATOM 820 C C . LYS A 1 101 ? -5.375 -19.129 -10.551 1.00 48.53 101 LYS A C 1
ATOM 822 O O . LYS A 1 101 ? -4.231 -19.540 -10.720 1.00 48.53 101 LYS A O 1
ATOM 827 N N . GLY A 1 102 ? -6.114 -19.508 -9.505 1.00 53.75 102 GLY A N 1
ATOM 828 C CA . GLY A 1 102 ? -5.607 -20.369 -8.427 1.00 53.75 102 GLY A CA 1
ATOM 829 C C . GLY A 1 102 ? -4.642 -19.620 -7.500 1.00 53.75 102 GLY A C 1
ATOM 830 O O . GLY A 1 102 ? -4.995 -18.565 -6.973 1.00 53.75 102 GLY A O 1
ATOM 831 N N . ASP A 1 103 ? -3.429 -20.144 -7.318 1.00 41.00 103 ASP A N 1
ATOM 832 C CA . ASP A 1 103 ? -2.378 -19.521 -6.496 1.00 41.00 103 ASP A CA 1
ATOM 833 C C . ASP A 1 103 ? -1.535 -18.490 -7.260 1.00 41.00 103 ASP A C 1
ATOM 835 O O . ASP A 1 103 ? -0.594 -17.948 -6.692 1.00 41.00 103 ASP A O 1
ATOM 839 N N . LEU A 1 104 ? -1.860 -18.193 -8.519 1.00 39.44 104 LEU A N 1
ATOM 840 C CA . LEU A 1 104 ? -1.133 -17.233 -9.349 1.00 39.44 104 LEU A CA 1
ATOM 841 C C . LEU A 1 104 ? -2.038 -16.053 -9.716 1.00 39.44 104 LEU A C 1
ATOM 843 O O . LEU A 1 104 ? -3.197 -16.236 -10.105 1.00 39.44 104 LEU A O 1
ATOM 847 N N . GLU A 1 105 ? -1.496 -14.846 -9.576 1.00 47.12 105 GLU A N 1
ATOM 848 C CA . GLU A 1 105 ? -2.038 -13.635 -10.186 1.00 47.12 105 GLU A CA 1
ATOM 849 C C . GLU A 1 105 ? -1.614 -13.617 -11.660 1.00 47.12 105 GLU A C 1
ATOM 851 O O . GLU A 1 105 ? -0.455 -13.870 -11.990 1.00 47.12 105 GLU A O 1
ATOM 856 N N . THR A 1 106 ? -2.556 -13.375 -12.569 1.00 52.41 106 THR A N 1
ATOM 857 C CA . TH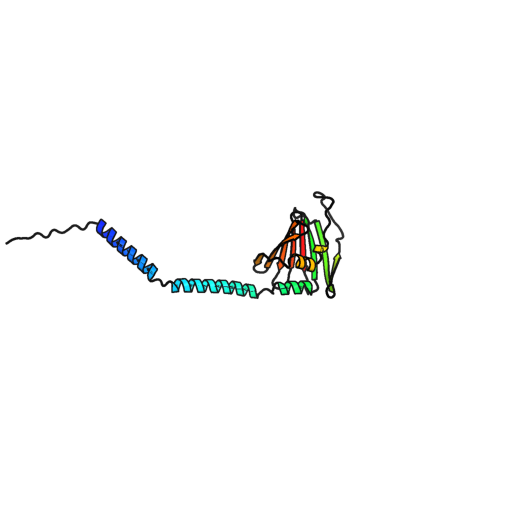R A 1 106 ? -2.235 -13.103 -13.972 1.00 52.41 106 THR A CA 1
ATOM 858 C C . THR A 1 106 ? -2.849 -11.768 -14.341 1.00 52.41 106 THR A C 1
ATOM 860 O O . THR A 1 106 ? -4.071 -11.673 -14.451 1.00 52.41 106 THR A O 1
ATOM 863 N N . GLY A 1 107 ? -2.001 -10.753 -14.495 1.00 52.03 107 GLY A N 1
ATOM 864 C CA . GLY A 1 107 ? -2.389 -9.437 -14.982 1.00 52.03 107 GLY A CA 1
ATOM 865 C C . GLY A 1 107 ? -1.940 -9.208 -16.423 1.00 52.03 107 GLY A C 1
ATOM 866 O O . GLY A 1 107 ? -0.861 -9.649 -16.827 1.00 52.03 107 GLY A O 1
ATOM 867 N N . THR A 1 108 ? -2.755 -8.511 -17.209 1.00 56.03 108 THR A N 1
ATOM 868 C CA . THR A 1 108 ? -2.371 -7.992 -18.529 1.00 56.03 108 THR A CA 1
ATOM 869 C C . THR A 1 108 ? -2.402 -6.474 -18.495 1.00 56.03 108 THR A C 1
ATOM 871 O O . THR A 1 108 ? -3.457 -5.882 -18.305 1.00 56.03 108 THR A O 1
ATOM 874 N N . CYS A 1 109 ? -1.245 -5.846 -18.702 1.00 56.94 109 CYS A N 1
ATOM 875 C CA . CYS A 1 109 ? -1.130 -4.396 -18.826 1.00 56.94 109 CYS A CA 1
ATOM 876 C C . CYS A 1 109 ? -1.088 -3.984 -20.296 1.00 56.94 109 CYS A C 1
ATOM 878 O O . CYS A 1 109 ? -0.281 -4.501 -21.076 1.00 56.94 109 CYS A O 1
ATOM 880 N N . THR A 1 110 ? -1.907 -3.005 -20.667 1.00 57.34 110 THR A N 1
ATOM 881 C CA . THR A 1 110 ? -1.882 -2.403 -21.999 1.00 57.34 110 THR A CA 1
ATOM 882 C C . THR A 1 110 ? -1.012 -1.150 -21.972 1.00 57.34 110 THR A C 1
ATOM 884 O O . THR A 1 110 ? -1.214 -0.236 -21.176 1.00 57.34 110 THR A O 1
ATOM 887 N N . LYS A 1 111 ? -0.000 -1.103 -22.846 1.00 49.34 111 LYS A N 1
ATOM 888 C CA . LYS A 1 111 ? 0.893 0.056 -22.978 1.00 49.34 111 LYS A CA 1
ATOM 889 C C . LYS A 1 111 ? 0.186 1.185 -23.754 1.00 49.34 111 LYS A C 1
ATOM 891 O O . LYS A 1 111 ? -0.372 0.897 -24.814 1.00 49.34 111 LYS A O 1
ATOM 896 N N . PRO A 1 112 ? 0.253 2.456 -23.313 1.00 46.00 112 PRO A N 1
ATOM 897 C CA . PRO A 1 112 ? -0.412 3.567 -23.997 1.00 46.00 112 PRO A CA 1
ATOM 898 C C . PRO A 1 112 ? 0.155 3.844 -25.401 1.00 46.00 112 PRO A C 1
ATOM 900 O O . PRO A 1 112 ? 1.336 3.620 -25.681 1.00 46.00 112 PRO A O 1
ATOM 903 N N . SER A 1 113 ? -0.702 4.368 -26.285 1.00 40.06 113 SER A N 1
ATOM 904 C CA . SER A 1 113 ? -0.456 4.540 -27.727 1.00 40.06 113 SER A CA 1
ATOM 905 C C . SER A 1 113 ? 0.386 5.763 -28.125 1.00 40.06 113 SER A C 1
ATOM 907 O O . SER A 1 113 ? 0.887 5.810 -29.247 1.00 40.06 113 SER A O 1
ATOM 909 N N . SER A 1 114 ? 0.567 6.756 -27.250 1.00 42.50 114 SER A N 1
ATOM 910 C CA . SER A 1 114 ? 1.374 7.959 -27.527 1.00 42.50 114 SER A CA 1
ATOM 911 C C . SER A 1 114 ? 1.980 8.535 -26.248 1.00 42.50 114 SER A C 1
ATOM 913 O O . SER A 1 114 ? 1.344 8.502 -25.198 1.00 42.50 114 SER A O 1
ATOM 915 N N . PHE A 1 115 ? 3.209 9.052 -26.347 1.00 47.44 115 PHE A N 1
ATOM 916 C CA . PHE A 1 115 ? 4.110 9.295 -25.218 1.00 47.44 115 PHE A CA 1
ATOM 917 C C . PHE A 1 115 ? 4.940 10.575 -25.402 1.00 47.44 115 PHE A C 1
ATOM 919 O O . PHE A 1 115 ? 5.310 10.918 -26.524 1.00 47.44 115 PHE A O 1
ATOM 926 N N . SER A 1 116 ? 5.277 11.239 -24.295 1.00 38.69 116 SER A N 1
ATOM 927 C CA . SER A 1 116 ? 6.199 12.377 -24.241 1.00 38.69 116 SER A CA 1
ATOM 928 C C . SER A 1 116 ? 7.088 12.240 -23.002 1.00 38.69 116 SER A C 1
ATOM 930 O O . SER A 1 116 ? 6.634 12.496 -21.891 1.00 38.69 116 SER A O 1
ATOM 932 N N . TYR A 1 117 ? 8.346 11.843 -23.206 1.00 38.03 117 TYR A N 1
ATOM 933 C CA . TYR A 1 117 ? 9.407 11.855 -22.193 1.00 38.03 117 TYR A CA 1
ATOM 934 C C . TYR A 1 117 ? 10.138 13.188 -22.225 1.00 38.03 117 TYR A C 1
ATOM 936 O O . TYR A 1 117 ? 10.573 13.613 -23.297 1.00 38.03 117 TYR A O 1
ATOM 944 N N . THR A 1 118 ? 10.373 13.792 -21.067 1.00 43.09 118 THR A N 1
ATOM 945 C CA . THR A 1 118 ? 11.388 14.841 -20.935 1.00 43.09 118 THR A CA 1
ATOM 946 C C . THR A 1 118 ? 12.64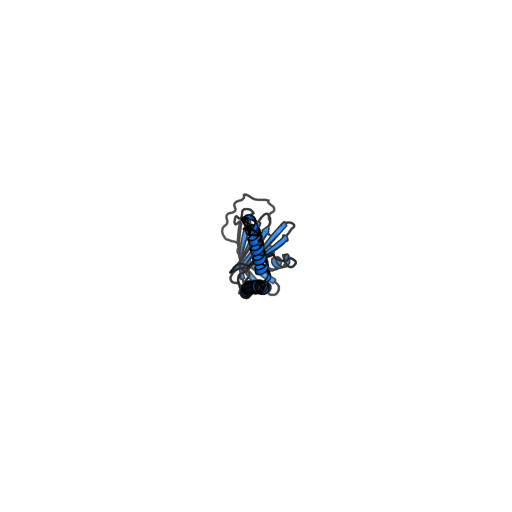2 14.254 -20.297 1.00 43.09 118 THR A C 1
ATOM 948 O O . THR A 1 118 ? 12.662 13.848 -19.143 1.00 43.09 118 THR A O 1
ATOM 951 N N . GLU A 1 119 ? 13.684 14.181 -21.119 1.00 41.88 119 GLU A N 1
ATOM 952 C CA . GLU A 1 119 ? 14.923 13.411 -20.982 1.00 41.88 119 GLU A CA 1
ATOM 953 C C . GLU A 1 119 ? 15.943 13.958 -19.955 1.00 41.88 119 GLU A C 1
ATOM 955 O O . GLU A 1 119 ? 17.144 13.762 -20.126 1.00 41.88 119 GLU A O 1
ATOM 960 N N . SER A 1 120 ? 15.535 14.679 -18.905 1.00 39.28 120 SER A N 1
ATOM 961 C CA . SER A 1 120 ? 16.492 15.420 -18.056 1.00 39.28 120 SER A CA 1
ATOM 962 C C . SER A 1 120 ? 17.147 14.629 -16.913 1.00 39.28 120 SER A C 1
ATOM 964 O O . SER A 1 120 ? 17.986 15.188 -16.212 1.00 39.28 120 SER A O 1
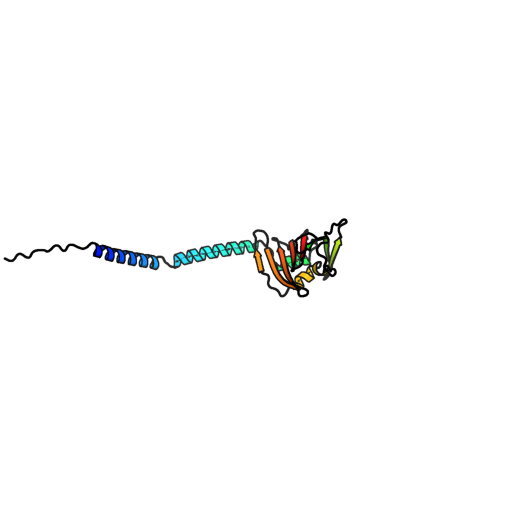ATOM 966 N N . SER A 1 121 ? 16.828 13.347 -16.715 1.00 39.97 121 SER A N 1
ATOM 967 C CA . SER A 1 121 ? 17.324 12.563 -15.566 1.00 39.97 121 SER A CA 1
ATOM 968 C C . SER A 1 121 ? 17.685 11.111 -15.910 1.00 39.97 121 SER A C 1
ATOM 970 O O . SER A 1 121 ? 17.368 10.175 -15.179 1.00 39.97 121 SER A O 1
ATOM 972 N N . LYS A 1 122 ? 18.397 10.889 -17.022 1.00 45.03 122 LYS A N 1
ATOM 973 C CA . LYS A 1 122 ? 19.050 9.592 -17.259 1.00 45.03 122 LYS A CA 1
ATOM 974 C C . LYS A 1 122 ? 20.236 9.419 -16.308 1.00 45.03 122 LYS A C 1
ATOM 976 O O . LYS A 1 122 ? 21.290 10.011 -16.528 1.00 45.03 122 LYS A O 1
ATOM 981 N N . ASP A 1 123 ? 20.099 8.497 -15.362 1.00 39.75 123 ASP A N 1
ATOM 982 C CA . ASP A 1 123 ? 21.128 7.473 -15.228 1.00 39.75 123 ASP A CA 1
ATOM 983 C C . ASP A 1 123 ? 20.723 6.294 -16.129 1.00 39.75 123 ASP A C 1
ATOM 985 O O . ASP A 1 123 ? 19.600 5.789 -16.089 1.00 39.75 123 ASP A O 1
ATOM 989 N N . SER A 1 124 ? 21.612 5.916 -17.040 1.00 36.75 124 SER A N 1
ATOM 990 C CA . SER A 1 124 ? 21.347 5.018 -18.181 1.00 36.75 124 SER A CA 1
ATOM 991 C C . SER A 1 124 ? 21.072 3.547 -17.815 1.00 36.75 124 SER A C 1
ATOM 993 O O . SER A 1 124 ? 20.956 2.692 -18.693 1.00 36.75 124 SER A O 1
ATOM 995 N N . SER A 1 125 ? 20.950 3.249 -16.524 1.00 40.22 125 SER A N 1
ATOM 996 C CA . SER A 1 125 ? 20.762 1.920 -15.940 1.00 40.22 125 SER A CA 1
ATOM 997 C C . SER A 1 125 ? 19.350 1.680 -15.396 1.00 40.22 125 SER A C 1
ATOM 999 O O . SER A 1 125 ? 19.069 0.572 -14.935 1.00 40.22 125 SER A O 1
ATOM 1001 N N . PHE A 1 126 ? 18.462 2.679 -15.445 1.00 40.09 126 PHE A N 1
ATOM 1002 C CA . PHE A 1 126 ? 17.195 2.608 -14.729 1.00 40.09 126 PHE A CA 1
ATOM 1003 C C . PHE A 1 126 ? 16.210 1.613 -15.371 1.00 40.09 126 PHE A C 1
ATOM 1005 O O . PHE A 1 126 ? 15.579 1.890 -16.393 1.00 40.09 126 PHE A O 1
ATOM 1012 N N . LYS A 1 127 ? 16.104 0.416 -14.783 1.00 46.72 127 LYS A N 1
ATOM 1013 C CA . LYS A 1 127 ? 15.154 -0.632 -15.174 1.00 46.72 127 LYS A CA 1
ATOM 1014 C C . LYS A 1 127 ? 13.947 -0.570 -14.246 1.00 46.72 127 LYS A C 1
ATOM 1016 O O . LYS A 1 127 ? 14.099 -0.669 -13.034 1.00 46.72 127 LYS A O 1
ATOM 1021 N N . ILE A 1 128 ? 12.756 -0.450 -14.826 1.00 48.81 128 ILE A N 1
ATOM 1022 C CA . ILE A 1 128 ? 11.497 -0.600 -14.091 1.00 48.81 128 ILE A CA 1
ATOM 1023 C C . ILE A 1 128 ? 11.445 -2.035 -13.559 1.00 48.81 128 ILE A C 1
ATOM 1025 O O . ILE A 1 128 ? 11.527 -2.986 -14.340 1.00 48.81 128 ILE A O 1
ATOM 1029 N N . SER A 1 129 ? 11.331 -2.193 -12.241 1.00 53.19 129 SER A N 1
ATOM 1030 C CA . SER A 1 129 ? 11.129 -3.507 -11.639 1.00 53.19 129 SER A CA 1
ATOM 1031 C C . SER A 1 129 ? 9.672 -3.910 -11.837 1.00 53.19 129 SER A C 1
ATOM 1033 O O . SER A 1 129 ? 8.773 -3.356 -11.211 1.00 53.19 129 SER A O 1
ATOM 1035 N N . THR A 1 130 ? 9.422 -4.880 -12.717 1.00 56.84 130 THR A N 1
ATOM 1036 C CA . THR A 1 130 ? 8.073 -5.429 -12.945 1.00 56.84 130 THR A CA 1
ATOM 1037 C C . THR A 1 130 ? 7.516 -6.156 -11.722 1.00 56.84 130 THR A C 1
ATOM 1039 O O . THR A 1 130 ? 6.336 -6.471 -11.702 1.00 56.84 130 THR A O 1
ATOM 1042 N N . LYS A 1 131 ? 8.349 -6.398 -10.704 1.00 61.78 131 LYS A N 1
ATOM 1043 C CA . LYS A 1 131 ? 7.965 -6.975 -9.411 1.00 61.78 131 LYS A CA 1
ATOM 1044 C C . LYS A 1 131 ? 6.889 -6.161 -8.694 1.00 61.78 131 LYS A C 1
ATOM 1046 O O . LYS A 1 131 ? 5.997 -6.716 -8.078 1.00 61.78 131 LYS A O 1
ATOM 1051 N N . TYR A 1 132 ? 6.913 -4.836 -8.848 1.00 66.44 132 TYR A N 1
ATOM 1052 C CA . TYR A 1 132 ? 5.906 -3.953 -8.252 1.00 66.44 132 TYR A CA 1
ATOM 1053 C C . TYR A 1 132 ? 4.558 -3.971 -8.978 1.00 66.44 132 TYR A C 1
ATOM 1055 O O . TYR A 1 132 ? 3.645 -3.273 -8.557 1.00 66.44 132 TYR A O 1
ATOM 1063 N N . LEU A 1 133 ? 4.435 -4.718 -10.079 1.00 65.56 133 LEU A N 1
ATOM 1064 C CA . LEU A 1 133 ? 3.152 -4.940 -10.745 1.00 65.56 133 LEU A CA 1
ATOM 1065 C C . LEU A 1 133 ? 2.378 -6.110 -10.130 1.00 65.56 133 LEU A C 1
ATOM 1067 O O . LEU A 1 133 ? 1.192 -6.220 -10.417 1.00 65.56 133 LEU A O 1
ATOM 1071 N N . ASP A 1 134 ? 3.036 -6.961 -9.335 1.00 72.62 134 ASP A N 1
ATOM 1072 C CA . ASP A 1 134 ? 2.422 -8.096 -8.646 1.00 72.62 134 ASP A CA 1
ATOM 1073 C C . ASP A 1 134 ? 2.091 -7.700 -7.200 1.00 72.62 134 ASP A C 1
ATOM 1075 O O . ASP A 1 134 ? 2.970 -7.400 -6.384 1.00 72.62 134 ASP A O 1
ATOM 1079 N N . VAL A 1 135 ? 0.800 -7.697 -6.874 1.00 79.00 135 VAL A N 1
ATOM 1080 C CA . VAL A 1 135 ? 0.301 -7.260 -5.566 1.00 79.00 135 VAL A CA 1
ATOM 1081 C C . VAL A 1 135 ? 0.759 -8.196 -4.447 1.00 79.00 135 VAL A C 1
ATOM 1083 O O . VAL A 1 135 ? 0.985 -7.761 -3.314 1.00 79.00 135 VAL A O 1
ATOM 1086 N N . ARG A 1 136 ? 0.935 -9.488 -4.741 1.00 79.12 136 ARG A N 1
ATOM 1087 C CA . ARG A 1 136 ? 1.408 -10.470 -3.757 1.00 79.12 136 ARG A CA 1
ATOM 1088 C C . ARG A 1 136 ? 2.855 -10.222 -3.394 1.00 79.12 136 ARG A C 1
ATOM 1090 O O . ARG A 1 136 ? 3.187 -10.301 -2.213 1.00 79.12 136 ARG A O 1
ATOM 1097 N N . GLU A 1 137 ? 3.695 -9.900 -4.375 1.00 80.56 137 GLU A N 1
ATOM 1098 C CA . GLU A 1 137 ? 5.094 -9.565 -4.103 1.00 80.56 137 GLU A CA 1
ATOM 1099 C C . GLU A 1 137 ? 5.191 -8.341 -3.182 1.00 80.56 137 GLU A C 1
ATOM 1101 O O . GLU A 1 137 ? 5.981 -8.352 -2.238 1.00 80.56 137 GLU A O 1
ATOM 1106 N N . ILE A 1 138 ? 4.325 -7.336 -3.365 1.00 87.12 138 ILE A N 1
ATOM 1107 C CA . ILE A 1 138 ? 4.254 -6.174 -2.464 1.00 87.12 138 ILE A CA 1
ATOM 1108 C C . ILE A 1 138 ? 3.909 -6.601 -1.031 1.00 87.12 138 ILE A C 1
ATOM 1110 O O . ILE A 1 138 ? 4.569 -6.167 -0.088 1.00 87.12 138 ILE A O 1
ATOM 1114 N N . PHE A 1 139 ? 2.901 -7.458 -0.839 1.00 89.00 139 PHE A N 1
ATOM 1115 C CA . PHE A 1 139 ? 2.529 -7.911 0.506 1.00 89.00 139 PHE A CA 1
ATOM 1116 C C . PHE A 1 139 ? 3.587 -8.800 1.164 1.00 89.00 139 PHE A C 1
ATOM 1118 O O . PHE A 1 139 ? 3.751 -8.732 2.382 1.00 89.00 139 PHE A O 1
ATOM 1125 N N . GLU A 1 140 ? 4.325 -9.594 0.389 1.00 87.81 140 GLU A N 1
ATOM 1126 C CA . GLU A 1 140 ? 5.452 -10.376 0.903 1.00 87.81 140 GLU A CA 1
ATOM 1127 C C . GLU A 1 140 ? 6.608 -9.485 1.377 1.00 87.81 140 GLU A C 1
ATOM 1129 O O . GLU A 1 140 ? 7.224 -9.803 2.395 1.00 87.81 140 GLU A O 1
ATOM 1134 N N . LEU A 1 141 ? 6.873 -8.357 0.701 1.00 87.25 141 LEU A N 1
ATOM 1135 C CA . LEU A 1 141 ? 7.918 -7.399 1.097 1.00 87.25 141 LEU A CA 1
ATOM 1136 C C . LEU A 1 141 ? 7.660 -6.759 2.468 1.00 87.25 141 LEU A C 1
ATOM 1138 O O . LEU A 1 141 ? 8.608 -6.413 3.166 1.00 87.25 141 LEU A O 1
ATOM 1142 N N . ILE A 1 142 ? 6.394 -6.607 2.858 1.00 90.62 142 ILE A N 1
ATOM 1143 C CA . ILE A 1 142 ? 5.990 -5.913 4.092 1.00 90.62 142 ILE A CA 1
ATOM 1144 C C . ILE A 1 142 ? 5.451 -6.854 5.174 1.00 90.62 142 ILE A C 1
ATOM 1146 O O . ILE A 1 142 ? 4.913 -6.394 6.177 1.00 90.62 142 ILE A O 1
ATOM 1150 N N . LYS A 1 143 ? 5.540 -8.176 4.986 1.00 89.62 143 LYS A N 1
ATOM 1151 C CA . LYS A 1 143 ? 4.882 -9.148 5.879 1.00 89.62 143 LYS A CA 1
ATOM 1152 C C . LYS A 1 143 ? 5.439 -9.171 7.305 1.00 89.62 143 LYS A C 1
ATOM 1154 O O . LYS A 1 143 ? 4.723 -9.564 8.221 1.00 89.62 143 LYS A O 1
ATOM 1159 N N . GLU A 1 144 ? 6.708 -8.806 7.473 1.00 88.62 144 GLU A N 1
ATOM 1160 C CA . GLU A 1 144 ? 7.401 -8.785 8.769 1.00 88.62 144 GLU A CA 1
ATOM 1161 C C . GLU A 1 144 ? 7.416 -7.380 9.392 1.00 88.62 144 GLU A C 1
ATOM 1163 O O . GLU A 1 144 ? 7.882 -7.217 10.516 1.00 88.62 144 GLU A O 1
ATOM 1168 N N . GLU A 1 145 ? 6.878 -6.381 8.685 1.00 90.38 145 GLU A N 1
ATOM 1169 C CA . GLU A 1 145 ? 6.896 -4.977 9.089 1.00 90.38 145 GLU A CA 1
ATOM 1170 C C . GLU A 1 145 ? 5.570 -4.569 9.747 1.00 90.38 145 GLU A C 1
ATOM 1172 O O . GLU A 1 145 ? 4.479 -4.910 9.277 1.00 90.38 145 GLU A O 1
ATOM 1177 N N . GLU A 1 146 ? 5.647 -3.782 10.822 1.00 91.00 146 GLU A N 1
ATOM 1178 C CA . GLU A 1 146 ? 4.467 -3.172 11.441 1.00 91.00 146 GLU A CA 1
ATOM 1179 C C . GLU A 1 146 ? 4.176 -1.799 10.808 1.00 91.00 146 GLU A C 1
ATOM 1181 O O . GLU A 1 146 ? 5.067 -0.947 10.767 1.00 91.00 146 GLU A O 1
ATOM 1186 N N . PRO A 1 147 ? 2.944 -1.541 10.326 1.00 94.06 147 PRO A N 1
ATOM 1187 C CA . PRO A 1 147 ? 2.616 -0.260 9.720 1.00 94.06 147 PRO A CA 1
ATOM 1188 C C . PRO A 1 147 ? 2.375 0.836 10.756 1.00 94.06 147 PRO A C 1
ATOM 1190 O O . PRO A 1 147 ? 1.714 0.627 11.775 1.00 94.06 147 PRO A O 1
ATOM 1193 N N . GLU A 1 148 ? 2.773 2.057 10.414 1.00 93.69 148 GLU A N 1
ATOM 1194 C CA . GLU A 1 148 ? 2.220 3.263 11.020 1.00 93.69 148 GLU A CA 1
ATOM 1195 C C . GLU A 1 148 ? 0.830 3.532 10.420 1.00 93.69 148 GLU A C 1
ATOM 1197 O O . GLU A 1 148 ? 0.683 3.673 9.204 1.00 93.69 148 GLU A O 1
ATOM 1202 N N . ILE A 1 149 ? -0.204 3.571 11.267 1.00 92.44 149 ILE A N 1
ATOM 1203 C CA . ILE A 1 149 ? -1.601 3.672 10.825 1.00 92.44 149 ILE A CA 1
ATOM 1204 C C . ILE A 1 149 ? -2.118 5.095 11.020 1.00 92.44 149 ILE A C 1
ATOM 1206 O O . ILE A 1 149 ? -2.223 5.581 12.148 1.00 92.44 149 ILE A O 1
ATOM 1210 N N . THR A 1 150 ? -2.554 5.722 9.928 1.00 91.88 150 THR A N 1
ATOM 1211 C CA . THR A 1 150 ? -3.279 6.997 9.957 1.00 91.88 150 THR A CA 1
ATOM 1212 C C . THR A 1 150 ? -4.729 6.775 9.541 1.00 91.88 150 THR A C 1
ATOM 1214 O O . THR A 1 150 ? -5.013 6.157 8.520 1.00 91.88 150 THR A O 1
ATOM 1217 N N . THR A 1 151 ? -5.680 7.258 10.346 1.00 87.06 151 THR A N 1
ATOM 1218 C CA . THR A 1 151 ? -7.119 7.108 10.073 1.00 87.06 151 THR A CA 1
ATOM 1219 C C . THR A 1 151 ? -7.768 8.457 9.785 1.00 87.06 151 THR A C 1
ATOM 1221 O O . THR A 1 151 ? -7.717 9.378 10.604 1.00 87.06 151 THR A O 1
ATOM 1224 N N . HIS A 1 152 ? -8.448 8.544 8.646 1.00 84.00 152 HIS A N 1
ATOM 1225 C CA . HIS A 1 152 ? -9.286 9.666 8.236 1.00 84.00 152 HIS A CA 1
ATOM 1226 C C . HIS A 1 152 ? -10.774 9.287 8.289 1.00 84.00 152 HIS A C 1
ATOM 1228 O O . HIS A 1 152 ? -11.144 8.169 8.638 1.00 84.00 152 HIS A O 1
ATOM 1234 N N . GLN A 1 153 ? -11.666 10.234 7.973 1.00 79.62 153 GLN A N 1
ATOM 1235 C CA . GLN A 1 153 ? -13.115 9.991 8.047 1.00 79.62 153 GLN A CA 1
ATOM 1236 C C . GLN A 1 153 ? -13.599 8.894 7.087 1.00 79.62 153 GLN A C 1
ATOM 1238 O O . GLN A 1 153 ? -14.549 8.187 7.412 1.00 79.62 153 GLN A O 1
ATOM 1243 N N . SER A 1 154 ? -12.970 8.767 5.919 1.00 82.94 154 SER A N 1
ATOM 1244 C CA . SER A 1 154 ? -13.384 7.856 4.846 1.00 82.94 154 SER A CA 1
ATOM 1245 C C . SER A 1 154 ? -12.249 6.984 4.315 1.00 82.94 154 SER A C 1
ATOM 1247 O O . SER A 1 154 ? -12.436 6.308 3.309 1.00 82.94 154 SER A O 1
ATOM 1249 N N . SER A 1 155 ? -11.075 7.022 4.946 1.00 88.50 155 SER A N 1
ATOM 1250 C CA . SER A 1 155 ? -9.913 6.255 4.507 1.00 88.50 155 SER A CA 1
ATOM 1251 C C . SER A 1 155 ? -8.982 5.906 5.659 1.00 88.50 155 SER A C 1
ATOM 1253 O O . SER A 1 155 ? -8.959 6.595 6.684 1.00 88.50 155 SER A O 1
ATOM 1255 N N . ARG A 1 156 ? -8.195 4.845 5.478 1.00 91.31 156 ARG A N 1
ATOM 1256 C CA . ARG A 1 156 ? -7.029 4.549 6.321 1.00 91.31 156 ARG A CA 1
ATOM 1257 C C . ARG A 1 156 ? -5.786 4.405 5.465 1.00 91.31 156 ARG A C 1
ATOM 1259 O O . ARG A 1 156 ? -5.862 3.912 4.338 1.00 91.31 156 ARG A O 1
ATOM 1266 N N . GLU A 1 157 ? -4.669 4.817 6.038 1.00 94.56 157 GLU A N 1
ATOM 1267 C CA . GLU A 1 157 ? -3.344 4.758 5.443 1.00 94.56 157 GLU A CA 1
ATOM 1268 C C . GLU A 1 157 ? -2.459 3.876 6.322 1.00 94.56 157 GLU A C 1
ATOM 1270 O O . GLU A 1 157 ? -2.403 4.068 7.539 1.00 94.56 157 GLU A O 1
ATOM 1275 N N . TYR A 1 158 ? -1.794 2.905 5.703 1.00 95.56 158 TYR A N 1
ATOM 1276 C CA . TYR A 1 158 ? -0.852 1.997 6.348 1.00 95.56 158 TYR A CA 1
ATOM 1277 C C . TYR A 1 158 ? 0.526 2.245 5.743 1.00 95.56 158 TYR A C 1
ATOM 1279 O O . TYR A 1 158 ? 0.771 1.851 4.602 1.00 95.56 158 TYR A O 1
ATOM 1287 N N . LEU A 1 159 ? 1.394 2.933 6.482 1.00 96.25 159 LEU A N 1
ATOM 1288 C CA . LEU A 1 159 ? 2.749 3.263 6.052 1.00 96.25 159 LEU A CA 1
ATOM 1289 C C . LEU A 1 159 ? 3.739 2.226 6.583 1.00 96.25 159 LEU A C 1
ATOM 1291 O O . LEU A 1 159 ? 3.900 2.070 7.790 1.00 96.25 159 LEU A O 1
ATOM 1295 N N . TYR A 1 160 ? 4.441 1.571 5.670 1.00 95.75 160 TYR A N 1
ATOM 1296 C CA . TYR A 1 160 ? 5.513 0.626 5.943 1.00 95.75 160 TYR A CA 1
ATOM 1297 C C . TYR A 1 160 ? 6.838 1.231 5.509 1.00 95.75 160 TYR A C 1
ATOM 1299 O O . TYR A 1 160 ? 6.960 1.710 4.383 1.00 95.75 160 TYR A O 1
ATOM 1307 N N . LYS A 1 161 ? 7.839 1.162 6.382 1.00 92.88 161 LYS A N 1
ATOM 1308 C CA . LYS A 1 161 ? 9.215 1.546 6.061 1.00 92.88 161 LYS A CA 1
ATOM 1309 C C . LYS A 1 161 ? 10.016 0.273 5.889 1.00 92.88 161 LYS A C 1
ATOM 1311 O O . LYS A 1 161 ? 10.079 -0.530 6.810 1.00 92.88 161 LYS A O 1
ATOM 1316 N N . THR A 1 162 ? 10.592 0.073 4.715 1.00 89.88 162 THR A N 1
ATOM 1317 C CA . THR A 1 162 ? 11.332 -1.146 4.387 1.00 89.88 162 THR A CA 1
ATOM 1318 C C . THR A 1 162 ? 12.547 -0.823 3.522 1.00 89.88 162 THR A C 1
ATOM 1320 O O . THR A 1 162 ? 12.791 0.327 3.153 1.00 89.88 162 THR A O 1
ATOM 1323 N N . LYS A 1 163 ? 13.341 -1.842 3.202 1.00 85.81 163 LYS A N 1
ATOM 1324 C CA . LYS A 1 163 ? 14.505 -1.718 2.333 1.00 85.81 163 LYS A CA 1
ATOM 1325 C C . LYS A 1 163 ? 14.339 -2.632 1.127 1.00 85.81 163 LYS A C 1
ATOM 1327 O O . LYS A 1 163 ? 14.304 -3.850 1.277 1.00 85.81 163 LYS A O 1
ATOM 1332 N N . ILE A 1 164 ? 14.275 -2.052 -0.069 1.00 81.88 164 ILE A N 1
ATOM 1333 C CA . ILE A 1 164 ? 14.126 -2.798 -1.325 1.00 81.88 164 ILE A CA 1
ATOM 1334 C C . ILE A 1 164 ? 15.362 -2.542 -2.181 1.00 81.88 164 ILE A C 1
ATOM 1336 O O . ILE A 1 164 ? 15.682 -1.392 -2.465 1.00 81.88 164 ILE A O 1
ATOM 1340 N N . ASP A 1 165 ? 16.079 -3.602 -2.564 1.00 78.12 165 ASP A N 1
ATOM 1341 C CA . ASP A 1 165 ? 17.325 -3.512 -3.344 1.00 78.12 165 ASP A CA 1
ATOM 1342 C C . ASP A 1 165 ? 18.339 -2.505 -2.752 1.00 78.12 165 ASP A C 1
ATOM 1344 O O . ASP A 1 165 ? 18.929 -1.690 -3.457 1.00 78.12 165 ASP A O 1
ATOM 1348 N N . ASP A 1 166 ? 18.515 -2.547 -1.426 1.00 80.06 166 ASP A N 1
ATOM 1349 C CA . ASP A 1 166 ? 19.365 -1.637 -0.642 1.00 80.06 166 ASP A CA 1
ATOM 1350 C C . ASP A 1 166 ? 18.946 -0.157 -0.607 1.00 80.06 166 ASP A C 1
ATOM 1352 O O . ASP A 1 166 ? 19.667 0.664 -0.034 1.00 80.06 166 ASP A O 1
ATOM 1356 N N . LEU A 1 167 ? 17.760 0.178 -1.111 1.00 80.31 167 LEU A N 1
ATOM 1357 C CA . LEU A 1 167 ? 17.177 1.511 -1.010 1.00 80.31 167 LEU A CA 1
ATOM 1358 C C . LEU A 1 167 ? 16.135 1.569 0.102 1.00 80.31 167 LEU A C 1
ATOM 1360 O O . LEU A 1 167 ? 15.186 0.780 0.118 1.00 80.31 167 LEU A O 1
ATOM 1364 N N . ASP A 1 168 ? 16.285 2.552 0.988 1.00 87.75 168 ASP A N 1
ATOM 1365 C CA . ASP A 1 168 ? 15.237 2.910 1.941 1.00 87.75 168 ASP A CA 1
ATOM 1366 C C . ASP A 1 168 ? 13.987 3.311 1.151 1.00 87.75 168 ASP A C 1
ATOM 1368 O O . ASP A 1 168 ? 14.032 4.186 0.276 1.00 87.75 168 ASP A O 1
ATOM 1372 N N . SER A 1 169 ? 12.901 2.589 1.406 1.00 88.94 169 SER A N 1
ATOM 1373 C CA . SER A 1 169 ? 11.668 2.659 0.636 1.00 88.94 169 SER A CA 1
ATOM 1374 C C . SER A 1 169 ? 10.465 2.697 1.569 1.00 88.94 169 SER A C 1
ATOM 1376 O O . SER A 1 169 ? 10.385 1.946 2.540 1.00 88.94 169 SER A O 1
ATOM 1378 N N . ASP A 1 170 ? 9.499 3.532 1.218 1.00 92.81 170 ASP A N 1
ATOM 1379 C CA . ASP A 1 170 ? 8.228 3.651 1.914 1.00 92.81 170 ASP A CA 1
ATOM 1380 C C . ASP A 1 170 ? 7.133 3.014 1.053 1.00 92.81 170 ASP A C 1
ATOM 1382 O O . ASP A 1 170 ? 6.987 3.354 -0.122 1.00 92.81 170 ASP A O 1
ATOM 1386 N N . ILE A 1 171 ? 6.359 2.095 1.630 1.00 93.75 171 ILE A N 1
ATOM 1387 C CA . ILE A 1 171 ? 5.164 1.513 1.011 1.00 93.75 171 ILE A CA 1
ATOM 1388 C C . ILE A 1 171 ? 3.950 2.028 1.777 1.00 93.75 171 ILE A C 1
ATOM 1390 O O . ILE A 1 171 ? 3.796 1.737 2.959 1.00 93.75 171 ILE A O 1
ATOM 1394 N N . THR A 1 172 ? 3.073 2.780 1.118 1.00 96.06 172 THR A N 1
ATOM 1395 C CA . THR A 1 172 ? 1.847 3.314 1.723 1.00 96.06 172 THR A CA 1
ATOM 1396 C C . THR A 1 172 ? 0.623 2.695 1.075 1.00 96.06 172 THR A C 1
ATOM 1398 O O . THR A 1 172 ? 0.430 2.788 -0.135 1.00 96.06 172 THR A O 1
ATOM 1401 N N . ILE A 1 173 ? -0.224 2.074 1.889 1.00 96.25 173 ILE A N 1
ATOM 1402 C CA . ILE A 1 173 ? -1.439 1.404 1.430 1.00 96.25 173 ILE A CA 1
ATOM 1403 C C . ILE A 1 173 ? -2.645 2.217 1.877 1.00 96.25 173 ILE A C 1
ATOM 1405 O O . ILE A 1 173 ? -2.857 2.434 3.069 1.00 96.25 173 ILE A O 1
ATOM 1409 N N . TYR A 1 174 ? -3.437 2.655 0.906 1.00 95.31 174 TYR A N 1
ATOM 1410 C CA . TYR A 1 174 ? -4.643 3.443 1.098 1.00 95.31 174 TYR A CA 1
ATOM 1411 C C . TYR A 1 174 ? -5.868 2.554 0.955 1.00 95.31 174 TYR A C 1
ATOM 1413 O O . TYR A 1 174 ? -5.991 1.766 0.015 1.00 95.31 174 TYR A O 1
ATOM 1421 N N . THR A 1 175 ? -6.797 2.719 1.883 1.00 93.81 175 THR A N 1
ATOM 1422 C CA . THR A 1 175 ? -8.035 1.943 1.955 1.00 93.81 175 THR A CA 1
ATOM 1423 C C . THR A 1 175 ? -9.232 2.870 2.065 1.00 93.81 175 THR A C 1
ATOM 1425 O O . THR A 1 175 ? -9.117 3.967 2.616 1.00 93.81 175 THR A O 1
ATOM 1428 N N . ASP A 1 176 ? -10.375 2.433 1.549 1.00 91.12 176 ASP A N 1
ATOM 1429 C CA . ASP A 1 176 ? -11.684 2.960 1.928 1.00 91.12 176 ASP A CA 1
ATOM 1430 C C . ASP A 1 176 ? -12.338 2.034 2.976 1.00 91.12 176 ASP A C 1
ATOM 1432 O O . ASP A 1 176 ? -11.645 1.285 3.671 1.00 91.12 176 ASP A O 1
ATOM 1436 N N . LYS A 1 177 ? -13.666 2.110 3.139 1.00 89.06 177 LYS A N 1
ATOM 1437 C CA . LYS A 1 177 ? -14.401 1.269 4.094 1.00 89.06 177 LYS A CA 1
ATOM 1438 C C . LYS A 1 177 ? -14.243 -0.226 3.819 1.00 89.06 177 LYS A C 1
ATOM 1440 O O . LYS A 1 177 ? -14.125 -0.996 4.767 1.00 89.06 177 LYS A O 1
ATOM 1445 N N . ASP A 1 178 ? -14.192 -0.627 2.555 1.00 88.06 178 ASP A N 1
ATOM 1446 C CA . ASP A 1 178 ? -14.355 -2.022 2.148 1.00 88.06 178 ASP A CA 1
ATOM 1447 C C . ASP A 1 178 ? -13.127 -2.573 1.414 1.00 88.06 178 ASP A C 1
ATOM 1449 O O . ASP A 1 178 ? -12.909 -3.782 1.431 1.00 88.06 178 ASP A O 1
ATOM 1453 N N . ASN A 1 179 ? -12.295 -1.716 0.814 1.00 90.94 179 ASN A N 1
ATOM 1454 C CA . ASN A 1 179 ? -11.256 -2.126 -0.127 1.00 90.94 179 ASN A CA 1
ATOM 1455 C C . ASN A 1 179 ? -9.943 -1.343 0.016 1.00 90.94 179 ASN A C 1
ATOM 1457 O O . ASN A 1 179 ? -9.909 -0.190 0.448 1.00 90.94 179 ASN A O 1
ATOM 1461 N N . ILE A 1 180 ? -8.850 -1.962 -0.441 1.00 92.75 180 ILE A N 1
ATOM 1462 C CA . ILE A 1 180 ? -7.611 -1.251 -0.783 1.00 92.75 180 ILE A CA 1
ATOM 1463 C C . ILE A 1 180 ? -7.841 -0.520 -2.106 1.00 92.75 180 ILE A C 1
ATOM 1465 O O . ILE A 1 180 ? -8.217 -1.133 -3.098 1.00 92.75 180 ILE A O 1
ATOM 1469 N N . THR A 1 181 ? -7.608 0.789 -2.122 1.00 92.81 181 THR A N 1
ATOM 1470 C CA . THR A 1 181 ? -7.864 1.649 -3.288 1.00 92.81 181 THR A CA 1
ATOM 1471 C C . THR A 1 181 ? -6.582 2.103 -3.966 1.00 92.81 181 THR A C 1
ATOM 1473 O O . THR A 1 181 ? -6.581 2.367 -5.168 1.00 92.81 181 THR A O 1
ATOM 1476 N N . ARG A 1 182 ? -5.473 2.190 -3.225 1.00 93.94 182 ARG A N 1
ATOM 1477 C CA . ARG A 1 182 ? -4.185 2.606 -3.780 1.00 93.94 182 ARG A CA 1
ATOM 1478 C C . ARG A 1 182 ? -3.012 2.035 -2.991 1.00 93.94 182 ARG A C 1
ATOM 1480 O O . ARG A 1 182 ? -3.083 1.940 -1.770 1.00 93.94 182 ARG A O 1
ATOM 1487 N N . ILE A 1 183 ? -1.927 1.707 -3.682 1.00 92.88 183 ILE A N 1
ATOM 1488 C CA . ILE A 1 183 ? -0.632 1.380 -3.085 1.00 92.88 183 ILE A CA 1
ATOM 1489 C C . ILE A 1 183 ? 0.427 2.281 -3.711 1.00 92.88 183 ILE A C 1
ATOM 1491 O O . ILE A 1 183 ? 0.607 2.259 -4.926 1.00 92.88 183 ILE A O 1
ATOM 1495 N N . ASP A 1 184 ? 1.142 3.022 -2.875 1.00 92.88 184 ASP A N 1
ATOM 1496 C CA . ASP A 1 184 ? 2.268 3.855 -3.280 1.00 92.88 184 ASP A CA 1
ATOM 1497 C C . ASP A 1 184 ? 3.563 3.210 -2.769 1.00 92.88 184 ASP A C 1
ATOM 1499 O O . ASP A 1 184 ? 3.649 2.845 -1.600 1.00 92.88 184 ASP A O 1
ATOM 1503 N N . ILE A 1 185 ? 4.570 3.058 -3.626 1.00 90.50 185 ILE A N 1
ATOM 1504 C CA . ILE A 1 185 ? 5.911 2.572 -3.272 1.00 90.50 185 ILE A CA 1
ATOM 1505 C C . ILE A 1 185 ? 6.892 3.662 -3.675 1.00 90.50 185 ILE A C 1
ATOM 1507 O O . ILE A 1 185 ? 7.070 3.930 -4.862 1.00 90.50 185 ILE A O 1
ATOM 1511 N N . SER A 1 186 ? 7.528 4.307 -2.710 1.00 89.62 186 SER A N 1
ATOM 1512 C CA . SER A 1 186 ? 8.429 5.432 -2.953 1.00 89.62 186 SER A CA 1
ATOM 1513 C C . SER A 1 186 ? 9.822 5.167 -2.417 1.00 89.62 186 SER A C 1
ATOM 1515 O O . SER A 1 186 ? 9.982 4.612 -1.337 1.00 89.62 186 SER A O 1
ATOM 1517 N N . ASN A 1 187 ? 10.829 5.615 -3.157 1.00 84.12 187 ASN A N 1
ATOM 1518 C CA . ASN A 1 187 ? 12.213 5.686 -2.704 1.00 84.12 187 ASN A CA 1
ATOM 1519 C C . ASN A 1 187 ? 12.809 7.052 -3.077 1.00 84.12 187 ASN A C 1
ATOM 1521 O O . ASN A 1 187 ? 12.123 7.920 -3.614 1.00 84.12 187 ASN A O 1
ATOM 1525 N N . ALA A 1 188 ? 14.105 7.241 -2.829 1.00 79.25 188 ALA A N 1
ATOM 1526 C CA . ALA A 1 188 ? 14.798 8.503 -3.102 1.00 79.25 188 ALA A CA 1
ATOM 1527 C C . ALA A 1 188 ? 14.733 8.986 -4.571 1.00 79.25 188 ALA A C 1
ATOM 1529 O O . ALA A 1 188 ? 15.010 10.155 -4.840 1.00 79.25 188 ALA A O 1
ATOM 1530 N N . TYR A 1 189 ? 14.407 8.109 -5.523 1.00 78.62 189 TYR A N 1
ATOM 1531 C CA . TYR A 1 189 ? 14.490 8.392 -6.956 1.00 78.62 189 TYR A CA 1
ATOM 1532 C C . TYR A 1 189 ? 13.141 8.394 -7.677 1.00 78.62 189 TYR A C 1
ATOM 1534 O O . TYR A 1 189 ? 13.046 8.995 -8.747 1.00 78.62 189 TYR A O 1
ATOM 1542 N N . MET A 1 190 ? 12.120 7.717 -7.148 1.00 78.94 190 MET A N 1
ATOM 1543 C CA . MET A 1 190 ? 10.824 7.594 -7.819 1.00 78.94 190 MET A CA 1
ATOM 1544 C C . MET A 1 190 ? 9.706 7.160 -6.882 1.00 78.94 190 MET A C 1
ATOM 1546 O O . MET A 1 190 ? 9.952 6.623 -5.799 1.00 78.94 190 MET A O 1
ATOM 1550 N N . THR A 1 191 ? 8.489 7.268 -7.405 1.00 85.44 191 THR A N 1
ATOM 1551 C CA . THR A 1 191 ? 7.291 6.719 -6.779 1.00 85.44 191 THR A CA 1
ATOM 1552 C C . THR A 1 191 ? 6.497 5.893 -7.779 1.00 85.44 191 THR A C 1
ATOM 1554 O O . THR A 1 191 ? 6.115 6.375 -8.844 1.00 85.44 191 THR A O 1
ATOM 1557 N N . TYR A 1 192 ? 6.227 4.652 -7.410 1.00 84.19 192 TYR A N 1
ATOM 1558 C CA . TYR A 1 192 ? 5.285 3.756 -8.061 1.00 84.19 192 TYR A CA 1
ATOM 1559 C C . TYR A 1 192 ? 3.920 3.917 -7.397 1.00 84.19 192 TYR A C 1
ATOM 1561 O O . TYR A 1 192 ? 3.841 3.943 -6.175 1.00 84.19 192 TYR A O 1
ATOM 1569 N N . ILE A 1 193 ? 2.854 4.018 -8.179 1.00 88.50 193 ILE A N 1
ATOM 1570 C CA . ILE A 1 193 ? 1.487 4.199 -7.689 1.00 88.50 193 ILE A CA 1
ATOM 1571 C C . ILE A 1 193 ? 0.604 3.186 -8.404 1.00 88.50 193 ILE A C 1
ATOM 1573 O O . ILE A 1 193 ? 0.479 3.236 -9.623 1.00 88.50 193 ILE A O 1
ATOM 1577 N N . LEU A 1 194 ? -0.036 2.295 -7.655 1.00 86.94 194 LEU A N 1
ATOM 1578 C CA . LEU A 1 194 ? -1.055 1.375 -8.151 1.00 86.94 194 LEU A CA 1
ATOM 1579 C C . LEU A 1 194 ? -2.410 1.851 -7.646 1.00 86.94 194 LEU A C 1
ATOM 1581 O O . LEU A 1 194 ? -2.637 1.840 -6.439 1.00 86.94 194 LEU A O 1
ATOM 1585 N N . LYS A 1 195 ? -3.307 2.281 -8.534 1.00 88.81 195 LYS A N 1
ATOM 1586 C CA . LYS A 1 195 ? -4.672 2.690 -8.171 1.00 88.81 195 LYS A CA 1
ATOM 1587 C C . LYS A 1 195 ? -5.648 1.612 -8.602 1.00 88.81 195 LYS A C 1
ATOM 1589 O O . LYS A 1 195 ? -5.762 1.350 -9.793 1.00 88.81 195 LYS A O 1
ATOM 1594 N N . TYR A 1 196 ? -6.354 1.026 -7.650 1.00 86.50 196 TYR A N 1
ATOM 1595 C CA . TYR A 1 196 ? -7.286 -0.068 -7.889 1.00 86.50 196 TYR A CA 1
ATOM 1596 C C . TYR A 1 196 ? -8.710 0.448 -8.053 1.00 86.50 196 TYR A C 1
ATOM 1598 O O . TYR A 1 196 ? -9.137 1.403 -7.401 1.00 86.50 196 TYR A O 1
ATOM 1606 N N . SER A 1 197 ? -9.460 -0.220 -8.917 1.00 83.69 197 SER A N 1
ATOM 1607 C CA . SER A 1 197 ? -10.872 0.031 -9.164 1.00 83.69 197 SER A CA 1
ATOM 1608 C C . SER A 1 197 ? -11.590 -1.273 -9.515 1.00 83.69 197 SER A C 1
ATOM 1610 O O . SER A 1 197 ? -10.953 -2.288 -9.795 1.00 83.69 197 SER A O 1
ATOM 1612 N N . ASN A 1 198 ? -12.924 -1.256 -9.462 1.00 78.75 198 ASN A N 1
ATOM 1613 C CA . ASN A 1 198 ? -13.778 -2.387 -9.852 1.00 78.75 198 ASN A CA 1
ATOM 1614 C C . ASN A 1 198 ? -13.457 -3.723 -9.147 1.00 78.75 198 ASN A C 1
ATOM 1616 O O . ASN A 1 198 ? -13.640 -4.789 -9.728 1.00 78.75 198 ASN A O 1
ATOM 1620 N N . ILE A 1 199 ? -13.013 -3.672 -7.885 1.00 78.56 199 ILE A N 1
ATOM 1621 C CA . ILE A 1 199 ? -12.726 -4.865 -7.075 1.00 78.56 199 ILE A CA 1
ATOM 1622 C C . ILE A 1 199 ? -14.033 -5.650 -6.869 1.00 78.56 199 ILE A C 1
ATOM 1624 O O . ILE A 1 199 ? -14.943 -5.160 -6.195 1.00 78.56 199 ILE A O 1
ATOM 1628 N N . SER A 1 200 ? -14.139 -6.844 -7.471 1.00 68.25 200 S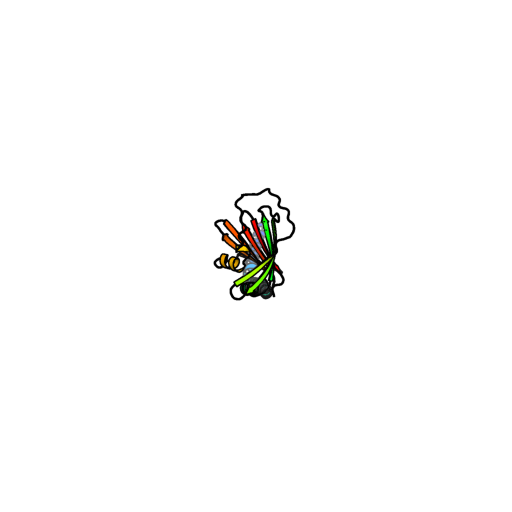ER A N 1
ATOM 1629 C CA . SER A 1 200 ? -15.373 -7.655 -7.517 1.00 68.25 200 SER A CA 1
ATOM 1630 C C . SER A 1 200 ? -15.180 -9.160 -7.366 1.00 68.25 200 SER A C 1
ATOM 1632 O O . SER A 1 200 ? -14.196 -9.716 -7.911 1.00 68.25 200 SER A O 1
#

Radius of gyration: 34.54 Å; chains: 1; bounding box: 39×76×123 Å